Protein AF-A0A964KMJ5-F1 (afdb_monomer)

Mean predicted aligned error: 12.53 Å

Nearest PDB structures (foldseek):
  4i5v-assembly3_B  TM=5.990E-01  e=9.395E+00  Saccharomyces cerevisiae

Solvent-accessible surface area (backbone atoms only — not comparable to full-atom values): 16174 Å² total; per-residue (Å²): 142,78,82,75,84,72,88,81,77,89,68,93,63,78,63,64,47,77,45,82,47,67,39,80,91,66,70,24,50,30,40,38,37,36,44,37,82,80,74,51,86,91,58,84,81,54,76,96,20,25,30,34,34,36,43,32,46,28,26,63,75,71,49,62,37,28,35,67,48,64,41,72,78,47,66,68,57,51,52,51,52,47,48,45,37,15,67,75,65,60,38,80,46,59,50,24,41,53,51,32,28,12,49,39,43,27,35,40,75,71,66,41,66,76,42,70,72,55,89,70,68,80,38,94,49,41,25,42,58,28,41,38,39,33,45,79,44,72,62,27,52,68,69,54,42,28,51,51,38,24,44,50,23,53,75,66,11,35,76,41,97,48,25,32,36,62,50,52,21,35,63,58,24,53,52,51,37,50,72,69,62,67,48,56,100,84,60,75,73,84,55,59,67,54,48,50,52,47,51,42,52,51,52,66,74,52,72,50,84,96,48,87,66,57,74,48,42,75,54,54,68,35,45,68,55,36,30,49,70,70,26,66,48,96,92,46,63,37,67,65,53,53,36,49,54,51,54,44,47,74,74,66,50,51,69,73,53,56,26,62,76,70,72,49,90,58,68,66,61,52,52,28,46,76,71,46,66,35,70,62,62,45,83,56,89,130

pLDDT: mean 78.65, std 16.3, range [25.2, 97.69]

Secondary structure (DSSP, 8-state):
------------PPPEEEEEEEETTTTEEEEEEEEGGGT-TTSPP-TT-EEEEEEEEEETTS-EEEEEEEESS-HHHHHHHHHHHHHTS---SHHHHHHHHHHHHHHHHTT-HHHHHS--PPPTT-SEEEEEEEEEEEEE-HHHHHHHHHHHHHHHTTTSTTB--SS-SHHHHHHHHHHTT-S-TT----SHHHHHHHHHHHHHHS--TTS---TTHHHHHSHHHHHHHHH-STTS--HHHHHHHHHHHHTT--HHHHHHHTT---HHHHHHHHTTSSSTT-----

Sequence (286 aa):
MSQVIADNENLGGSPGLHIALHSISLDIPQRVEIPLRYVIKGLPSLESKHMIYLHVLKMGDGANLVYHGITKRGWMKRYNEHTVRAIREESPLLFHRALRDGCLARLRQLGIEQAQTIQGVSSAHGQMIGNHHVVCAAGLTEDEAMEHEEYLVEKYSFGRADGLNMIPGGRAGLRYLHHLKALKKEERPILDDERDTILERLARSSPRKGMPNPLLAEHWLNPEYAARVICGSGDRFTLDQVAQIRRLASTGTPIAEIRRELQFESARRIRNILSGKTYSRVRTEA

Foldseek 3Di:
DDDPPDDDDCPPDQDWDKDWDADPLLRAIEIEIERVLVPDPPHDDLQPKKWKKKKWFQFPLRATAIDIDMANPDPVVLVVVLQCCLQPVVFLAQSSLLNNLQSLQSCVVVVPPVSVPDDHDHRPRGHGRYMYMYGPDTSHDLVRRLLVQLQCCVPPAQLDPRHRDLFGGHVRRVLLCVVVVLADPPDPCSDDPVSSVSVSVVLVVDDDPPDNPGSPSPQCVVLVSVLCSQQVDPVHQHLVLLLQLQVCVVVVNDLVVNCVVVVHDDSPVSVCSNVCSGPVSSDHDD

Structure (mmCIF, N/CA/C/O backbone):
data_AF-A0A964KMJ5-F1
#
_entry.id   AF-A0A964KMJ5-F1
#
loop_
_atom_site.group_PDB
_atom_site.id
_atom_site.type_symbol
_atom_site.label_atom_id
_atom_site.label_alt_id
_atom_site.label_comp_id
_atom_site.label_asym_id
_atom_site.label_entity_id
_atom_site.label_seq_id
_atom_site.pdbx_PDB_ins_code
_atom_site.Cartn_x
_atom_site.Cartn_y
_atom_site.Cartn_z
_atom_site.occupancy
_atom_site.B_iso_or_equiv
_atom_site.auth_seq_id
_atom_site.auth_comp_id
_atom_site.auth_asym_id
_atom_site.auth_atom_id
_atom_site.pdbx_PDB_model_num
ATOM 1 N N . MET A 1 1 ? 14.398 -36.515 -9.260 1.00 33.44 1 MET A N 1
ATOM 2 C CA . MET A 1 1 ? 14.718 -35.491 -8.243 1.00 33.44 1 MET A CA 1
ATOM 3 C C . MET A 1 1 ? 14.146 -34.146 -8.676 1.00 33.44 1 MET A C 1
ATOM 5 O O . MET A 1 1 ? 14.854 -33.340 -9.256 1.00 33.44 1 MET A O 1
ATOM 9 N N . SER A 1 2 ? 12.866 -33.900 -8.408 1.00 28.28 2 SER A N 1
ATOM 10 C CA . SER A 1 2 ? 12.312 -32.541 -8.403 1.00 28.28 2 SER A CA 1
ATOM 11 C C . SER A 1 2 ? 11.386 -32.464 -7.200 1.00 28.28 2 SER A C 1
ATOM 13 O O . SER A 1 2 ? 10.240 -32.909 -7.248 1.00 28.28 2 SER A O 1
ATOM 15 N N . GLN A 1 3 ? 11.963 -32.034 -6.079 1.00 25.20 3 GLN A N 1
ATOM 16 C CA . GLN A 1 3 ? 11.250 -31.800 -4.835 1.00 25.20 3 GLN A CA 1
ATOM 17 C C . GLN A 1 3 ? 10.117 -30.812 -5.096 1.00 25.20 3 GLN A C 1
ATOM 19 O O . GLN A 1 3 ? 10.338 -29.653 -5.440 1.00 25.20 3 GLN A O 1
ATOM 24 N N . VAL A 1 4 ? 8.905 -31.329 -4.924 1.00 31.80 4 VAL A N 1
ATOM 25 C CA . VAL A 1 4 ? 7.717 -30.578 -4.545 1.00 31.80 4 VAL A CA 1
ATOM 26 C C . VAL A 1 4 ? 8.129 -29.669 -3.390 1.00 31.80 4 VAL A C 1
ATOM 28 O O . VAL A 1 4 ? 8.514 -30.155 -2.326 1.00 31.80 4 VAL A O 1
ATOM 31 N N . ILE A 1 5 ? 8.152 -28.360 -3.640 1.00 33.34 5 ILE A N 1
ATOM 32 C CA . ILE A 1 5 ? 8.391 -27.365 -2.598 1.00 33.34 5 ILE A CA 1
ATOM 33 C C . ILE A 1 5 ? 7.220 -27.485 -1.631 1.00 33.34 5 ILE A C 1
ATOM 35 O O . ILE A 1 5 ? 6.073 -27.226 -1.989 1.00 33.34 5 ILE A O 1
ATOM 39 N N . ALA A 1 6 ? 7.559 -27.989 -0.452 1.00 30.19 6 ALA A N 1
ATOM 40 C CA . ALA A 1 6 ? 6.656 -28.342 0.613 1.00 30.19 6 ALA A CA 1
ATOM 41 C C . ALA A 1 6 ? 5.903 -27.127 1.156 1.00 30.19 6 ALA A C 1
ATOM 43 O O . ALA A 1 6 ? 6.421 -26.009 1.226 1.00 30.19 6 ALA A O 1
ATOM 44 N N . ASP A 1 7 ? 4.676 -27.437 1.555 1.00 37.62 7 ASP A N 1
ATOM 45 C CA . ASP A 1 7 ? 3.767 -26.664 2.379 1.00 37.62 7 ASP A CA 1
ATOM 46 C C . ASP A 1 7 ? 4.484 -25.889 3.487 1.00 37.62 7 ASP A C 1
ATOM 48 O O . ASP A 1 7 ? 5.204 -26.463 4.304 1.00 37.62 7 ASP A O 1
ATOM 52 N N . ASN A 1 8 ? 4.214 -24.586 3.553 1.00 33.75 8 ASN A N 1
ATOM 53 C CA . ASN A 1 8 ? 4.482 -23.791 4.741 1.00 33.75 8 ASN A CA 1
ATOM 54 C C . ASN A 1 8 ? 3.142 -23.324 5.316 1.00 33.75 8 ASN A C 1
ATOM 56 O O . ASN A 1 8 ? 2.470 -22.460 4.758 1.00 33.75 8 ASN A O 1
ATOM 60 N N . GLU A 1 9 ? 2.786 -23.981 6.416 1.00 33.09 9 GLU A N 1
ATOM 61 C CA . GLU A 1 9 ? 1.882 -23.559 7.485 1.00 33.09 9 GLU A CA 1
ATOM 62 C C . GLU A 1 9 ? 0.489 -23.060 7.081 1.00 33.09 9 GLU A C 1
ATOM 64 O O . GLU A 1 9 ? 0.214 -21.885 6.841 1.00 33.09 9 GLU A O 1
ATOM 69 N N . ASN A 1 10 ? -0.432 -24.017 7.147 1.00 36.22 10 ASN A N 1
ATOM 70 C CA . ASN A 1 10 ? -1.876 -23.862 7.169 1.00 36.22 10 ASN A CA 1
ATOM 71 C C . ASN A 1 10 ? -2.319 -23.076 8.432 1.00 36.22 10 ASN A C 1
ATOM 73 O O . ASN A 1 10 ? -2.863 -23.634 9.385 1.00 36.22 10 ASN A O 1
ATOM 77 N N . LEU A 1 11 ? -2.065 -21.765 8.464 1.00 36.09 11 LEU A N 1
ATOM 78 C CA . LEU A 1 11 ? -2.793 -20.822 9.315 1.00 36.09 11 LEU A CA 1
ATOM 79 C C . LEU A 1 11 ? -4.223 -20.787 8.778 1.00 36.09 11 LEU A C 1
ATOM 81 O O . LEU A 1 11 ? -4.421 -20.271 7.686 1.00 36.09 11 LEU A O 1
ATOM 85 N N . GLY A 1 12 ? -5.184 -21.366 9.507 1.00 35.00 12 GLY A N 1
ATOM 86 C CA . GLY A 1 12 ? -6.583 -21.559 9.095 1.00 35.00 12 GLY A CA 1
ATOM 87 C C . GLY A 1 12 ? -7.240 -20.333 8.450 1.00 35.00 12 GLY A C 1
ATOM 88 O O . GLY A 1 12 ? -7.934 -19.556 9.107 1.00 35.00 12 GLY A O 1
ATOM 89 N N . GLY A 1 13 ? -7.009 -20.170 7.151 1.00 44.91 13 GLY A N 1
ATOM 90 C CA . GLY A 1 13 ? -7.511 -19.086 6.331 1.00 44.91 13 GLY A CA 1
ATOM 91 C C . GLY A 1 13 ? -8.863 -19.459 5.751 1.00 44.91 13 GLY A C 1
ATOM 92 O O . GLY A 1 13 ? -9.134 -20.619 5.442 1.00 44.91 13 GLY A O 1
ATOM 93 N N . SER A 1 14 ? -9.730 -18.461 5.582 1.00 59.19 14 SER A N 1
ATOM 94 C CA . SER A 1 14 ? -10.907 -18.639 4.731 1.00 59.19 14 SER A CA 1
ATOM 95 C C . SER A 1 14 ? -10.449 -19.106 3.345 1.00 59.19 14 SER A C 1
ATOM 97 O O . SER A 1 14 ? -9.446 -18.588 2.851 1.00 59.19 14 SER A O 1
ATOM 99 N N . PRO A 1 15 ? -11.148 -20.058 2.707 1.00 78.00 15 PRO A N 1
ATOM 100 C CA . PRO A 1 15 ? -10.708 -20.598 1.429 1.00 78.00 15 PRO A CA 1
ATOM 101 C C . PRO A 1 15 ? -10.573 -19.473 0.389 1.00 78.00 15 PRO A C 1
ATOM 103 O O . PRO A 1 15 ? -11.391 -18.547 0.351 1.00 78.00 15 PRO A O 1
ATOM 106 N N . GLY A 1 16 ? -9.516 -19.532 -0.422 1.00 85.75 16 GLY A N 1
ATOM 107 C CA . GLY A 1 16 ? -9.145 -18.506 -1.400 1.00 85.75 16 GLY A CA 1
ATOM 108 C C . GLY A 1 16 ? -9.131 -19.042 -2.832 1.00 85.75 16 GLY A C 1
ATOM 109 O O . GLY A 1 16 ? -8.855 -20.215 -3.065 1.00 85.75 16 GLY A O 1
ATOM 110 N N . LEU A 1 17 ? -9.434 -18.174 -3.796 1.00 90.62 17 LEU A N 1
ATOM 111 C CA . LEU A 1 17 ? -9.233 -18.408 -5.224 1.00 90.62 17 LEU A CA 1
ATOM 112 C C . LEU A 1 17 ? -7.905 -17.780 -5.645 1.00 90.62 17 LEU A C 1
ATOM 114 O O . LEU A 1 17 ? -7.688 -16.582 -5.452 1.00 90.62 17 LEU A O 1
ATOM 118 N N . HIS A 1 18 ? -7.027 -18.599 -6.220 1.00 93.56 18 HIS A N 1
ATOM 119 C CA . HIS A 1 18 ? -5.733 -18.178 -6.746 1.00 93.56 18 HIS A CA 1
ATOM 120 C C . HIS A 1 18 ? -5.771 -18.251 -8.271 1.00 93.56 18 HIS A C 1
ATOM 122 O O . HIS A 1 18 ? -6.080 -19.298 -8.839 1.00 93.56 18 HIS A O 1
ATOM 128 N N . ILE A 1 19 ? -5.452 -17.144 -8.933 1.00 94.75 19 ILE A N 1
ATOM 129 C CA . ILE A 1 19 ? -5.457 -17.029 -10.390 1.00 94.75 19 ILE A CA 1
ATOM 130 C C . ILE A 1 19 ? -4.040 -16.683 -10.837 1.00 94.75 19 ILE A C 1
ATOM 132 O O . ILE A 1 19 ? -3.481 -15.663 -10.426 1.00 94.75 19 ILE A O 1
ATOM 136 N N . ALA A 1 20 ? -3.460 -17.542 -11.671 1.00 96.06 20 ALA A N 1
ATOM 137 C CA . ALA A 1 20 ? -2.206 -17.277 -12.360 1.00 96.06 20 ALA A CA 1
ATOM 138 C C . ALA A 1 20 ? -2.511 -16.694 -13.743 1.00 96.06 20 ALA A C 1
ATOM 140 O O . ALA A 1 20 ? -3.332 -17.227 -14.487 1.00 96.06 20 ALA A O 1
ATOM 141 N N . LEU A 1 21 ? -1.868 -15.580 -14.058 1.00 95.50 21 LEU A N 1
ATOM 142 C CA . LEU A 1 21 ? -2.055 -14.790 -15.267 1.00 95.50 21 LEU A CA 1
ATOM 143 C C . LEU A 1 21 ? -0.681 -14.420 -15.840 1.00 95.50 21 LEU A C 1
ATOM 145 O O . LEU A 1 21 ? 0.344 -14.551 -15.170 1.00 95.50 21 LEU A O 1
ATOM 149 N N . HIS A 1 22 ? -0.662 -13.910 -17.067 1.00 95.44 22 HIS A N 1
ATOM 150 C CA . HIS A 1 22 ? 0.537 -13.356 -17.695 1.00 95.44 22 HIS A CA 1
ATOM 151 C C . HIS A 1 22 ? 0.197 -12.010 -18.325 1.00 95.44 22 HIS A C 1
ATOM 153 O O . HIS A 1 22 ? -0.762 -11.899 -19.090 1.00 95.44 22 HIS A O 1
ATOM 159 N N . SER A 1 23 ? 0.967 -10.978 -17.993 1.00 93.50 23 SER A N 1
ATOM 160 C CA . SER A 1 23 ? 0.833 -9.667 -18.617 1.00 93.50 23 SER A CA 1
ATOM 161 C C . SER A 1 23 ? 1.440 -9.719 -20.011 1.00 93.50 23 SER A C 1
ATOM 163 O O . SER A 1 23 ? 2.644 -9.903 -20.145 1.00 93.50 23 SER A O 1
ATOM 165 N N . ILE A 1 24 ? 0.627 -9.513 -21.046 1.00 90.88 24 ILE A N 1
ATOM 166 C CA . ILE A 1 24 ? 1.111 -9.471 -22.434 1.00 90.88 24 ILE A CA 1
ATOM 167 C C . ILE A 1 24 ? 1.983 -8.230 -22.669 1.00 90.88 24 ILE A C 1
ATOM 169 O O . ILE A 1 24 ? 3.011 -8.312 -23.327 1.00 90.88 24 ILE A O 1
ATOM 173 N N . SER A 1 25 ? 1.595 -7.079 -22.115 1.00 88.06 25 SER A N 1
ATOM 174 C CA . SER A 1 25 ? 2.283 -5.805 -22.360 1.00 88.06 25 SER A CA 1
ATOM 175 C C . SER A 1 25 ? 3.661 -5.712 -21.709 1.00 88.06 25 SER A C 1
ATOM 177 O O . SER A 1 25 ? 4.530 -5.013 -22.221 1.00 88.06 25 SER A O 1
ATOM 179 N N . LEU A 1 26 ? 3.854 -6.381 -20.573 1.00 92.75 26 LEU A N 1
ATOM 180 C CA . LEU A 1 26 ? 5.117 -6.369 -19.832 1.00 92.75 26 LEU A CA 1
ATOM 181 C C . LEU A 1 26 ? 5.865 -7.699 -19.916 1.00 92.75 26 LEU A C 1
ATOM 183 O O . LEU A 1 26 ? 6.990 -7.785 -19.426 1.00 92.75 26 LEU A O 1
ATOM 187 N N . ASP A 1 27 ? 5.249 -8.718 -20.514 1.00 96.06 27 ASP A N 1
ATOM 188 C CA . ASP A 1 27 ? 5.754 -10.086 -20.571 1.00 96.06 27 ASP A CA 1
ATOM 189 C C . ASP A 1 27 ? 6.210 -10.588 -19.188 1.00 96.06 27 ASP A C 1
ATOM 191 O O . ASP A 1 27 ? 7.363 -10.957 -18.981 1.00 96.06 27 ASP A O 1
ATOM 195 N N . ILE A 1 28 ? 5.328 -10.509 -18.190 1.00 96.94 28 ILE A N 1
ATOM 196 C CA . ILE A 1 28 ? 5.624 -10.943 -16.815 1.00 96.94 28 ILE A CA 1
ATOM 197 C C . ILE A 1 28 ? 4.478 -11.768 -16.229 1.00 96.94 28 ILE A C 1
ATOM 199 O O . ILE A 1 28 ? 3.309 -11.489 -16.520 1.00 96.94 28 ILE A O 1
ATOM 203 N N . PRO A 1 29 ? 4.770 -12.719 -15.326 1.00 97.44 29 PRO A N 1
ATOM 204 C CA . PRO A 1 29 ? 3.739 -13.395 -14.558 1.00 97.44 29 PRO A CA 1
ATOM 205 C C . PRO A 1 29 ? 2.956 -12.413 -13.680 1.00 97.44 29 PRO A C 1
ATOM 207 O O . PRO A 1 29 ? 3.511 -11.516 -13.034 1.00 97.44 29 PRO A O 1
ATOM 210 N N . GLN A 1 30 ? 1.651 -12.642 -13.604 1.00 96.56 30 GLN A N 1
ATOM 211 C CA . GLN A 1 30 ? 0.747 -11.978 -12.681 1.00 96.56 30 GLN A CA 1
ATOM 212 C C . GLN A 1 30 ? 0.045 -13.013 -11.802 1.00 96.56 30 GLN A C 1
ATOM 214 O O . GLN A 1 30 ? -0.325 -14.093 -12.258 1.00 96.56 30 GLN A O 1
ATOM 219 N N . ARG A 1 31 ? -0.153 -12.691 -10.527 1.00 96.00 31 ARG A N 1
ATOM 220 C CA . ARG A 1 31 ? -0.925 -13.526 -9.599 1.00 96.00 31 ARG A CA 1
ATOM 221 C C . ARG A 1 31 ? -2.026 -12.698 -8.968 1.00 96.00 31 ARG A C 1
ATOM 223 O O . ARG A 1 31 ? -1.824 -11.523 -8.660 1.00 96.00 31 ARG A O 1
ATOM 230 N N . VAL A 1 32 ? -3.179 -13.319 -8.775 1.00 95.56 32 VAL A N 1
ATOM 231 C CA . VAL A 1 32 ? -4.313 -12.735 -8.067 1.00 95.56 32 VAL A CA 1
ATOM 232 C C . VAL A 1 32 ? -4.782 -13.716 -7.005 1.00 95.56 32 VAL A C 1
ATOM 234 O O . VAL A 1 32 ? -5.070 -14.869 -7.316 1.00 95.56 32 VAL A O 1
ATOM 237 N N . GLU A 1 33 ? -4.883 -13.254 -5.766 1.00 94.44 33 GLU A N 1
ATOM 238 C CA . GLU A 1 33 ? -5.453 -14.001 -4.648 1.00 94.44 33 GLU A CA 1
ATOM 239 C C . GLU A 1 33 ? -6.678 -13.268 -4.121 1.00 94.44 33 GLU A C 1
ATOM 241 O O . GLU A 1 33 ? -6.605 -12.098 -3.740 1.00 94.44 33 GLU A O 1
ATOM 246 N N . ILE A 1 34 ? -7.819 -13.953 -4.100 1.00 91.31 34 ILE A N 1
ATOM 247 C CA . ILE A 1 34 ? -9.073 -13.389 -3.603 1.00 91.31 34 ILE A C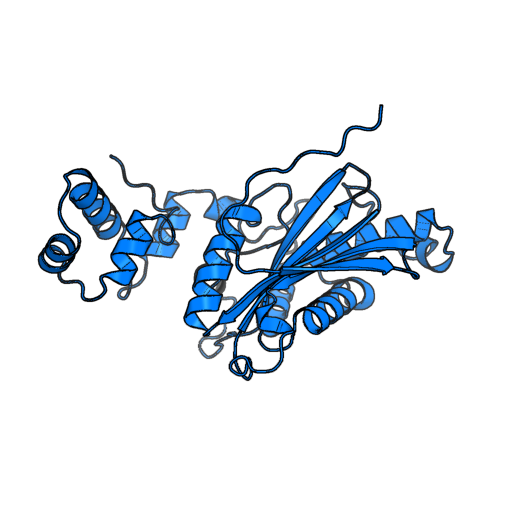A 1
ATOM 248 C C . ILE A 1 34 ? -9.777 -14.369 -2.663 1.00 91.31 34 ILE A C 1
ATOM 250 O O . ILE A 1 34 ? -9.868 -15.553 -2.982 1.00 91.31 34 ILE A O 1
ATOM 254 N N . PRO A 1 35 ? -10.320 -13.917 -1.518 1.00 88.38 35 PRO A N 1
ATOM 255 C CA . PRO A 1 35 ? -11.117 -14.770 -0.648 1.00 88.38 35 PRO A CA 1
ATOM 256 C C . PRO A 1 35 ? -12.318 -15.311 -1.424 1.00 88.38 35 PRO A C 1
ATOM 258 O O . PRO A 1 35 ? -12.983 -14.544 -2.121 1.00 88.38 35 PRO A O 1
ATOM 261 N N . LEU A 1 36 ? -12.664 -16.595 -1.274 1.00 86.81 36 LEU A N 1
ATOM 262 C CA . LEU A 1 36 ? -13.800 -17.189 -1.995 1.00 86.81 36 LEU A CA 1
ATOM 263 C C . LEU A 1 36 ? -15.120 -16.465 -1.723 1.00 86.81 36 LEU A C 1
ATOM 265 O O . LEU A 1 36 ? -15.981 -16.400 -2.600 1.00 86.81 36 LEU A O 1
ATOM 269 N N . ARG A 1 37 ? -15.248 -15.831 -0.549 1.00 79.88 37 ARG A N 1
ATOM 270 C CA . ARG A 1 37 ? -16.383 -14.961 -0.219 1.00 79.88 37 ARG A CA 1
ATOM 271 C C . ARG A 1 37 ? -16.641 -13.870 -1.266 1.00 79.88 37 ARG A C 1
ATOM 273 O O . ARG A 1 37 ? -17.768 -13.407 -1.391 1.00 79.88 37 ARG A O 1
ATOM 280 N N . TYR A 1 38 ? -15.608 -13.463 -1.997 1.00 79.38 38 TYR A N 1
ATOM 281 C CA . TYR A 1 38 ? -15.680 -12.438 -3.029 1.00 79.38 38 TYR A CA 1
ATOM 282 C C . TYR A 1 38 ? -16.313 -12.926 -4.340 1.00 79.38 38 TYR A C 1
ATOM 284 O O . TYR A 1 38 ? -16.894 -12.125 -5.064 1.00 79.38 38 TYR A O 1
ATOM 292 N N . VAL A 1 39 ? -16.200 -14.220 -4.656 1.00 83.81 39 VAL A N 1
ATOM 293 C CA . VAL A 1 39 ? -16.557 -14.771 -5.978 1.00 83.81 39 VAL A CA 1
ATOM 294 C C . VAL A 1 39 ? -17.697 -15.786 -5.947 1.00 83.81 39 VAL A C 1
ATOM 296 O O . VAL A 1 39 ? -18.281 -16.080 -6.988 1.00 83.81 39 VAL A O 1
ATOM 299 N N . ILE A 1 40 ? -18.042 -16.326 -4.776 1.00 83.94 40 ILE A N 1
ATOM 300 C CA . ILE A 1 40 ? -19.114 -17.315 -4.645 1.00 83.94 40 ILE A CA 1
ATOM 301 C C . ILE A 1 40 ? -20.487 -16.632 -4.617 1.00 83.94 40 ILE A C 1
ATOM 303 O O . ILE A 1 40 ? -20.789 -15.810 -3.750 1.00 83.94 40 ILE A O 1
ATOM 307 N N . LYS A 1 41 ? -21.359 -17.044 -5.544 1.00 82.50 41 LYS A N 1
ATOM 308 C CA . LYS A 1 41 ? -22.778 -16.667 -5.571 1.00 82.50 41 LYS A CA 1
ATOM 309 C C . LYS A 1 41 ? -23.518 -17.256 -4.363 1.00 82.50 41 LYS A C 1
ATOM 311 O O . LYS A 1 41 ? -23.322 -18.416 -4.023 1.00 82.50 41 LYS A O 1
ATOM 316 N N . GLY A 1 42 ? -24.418 -16.473 -3.763 1.00 82.50 42 GLY A N 1
ATOM 317 C CA . GLY A 1 42 ? -25.254 -16.898 -2.629 1.00 82.50 42 GLY A CA 1
ATOM 318 C C . GLY A 1 42 ? -24.762 -16.422 -1.259 1.00 82.50 42 GLY A C 1
ATOM 319 O O . GLY A 1 42 ? -25.437 -16.645 -0.259 1.00 82.50 42 GLY A O 1
ATOM 320 N N . LEU A 1 43 ? -23.622 -15.731 -1.207 1.00 81.25 43 LEU A N 1
ATOM 321 C CA . LEU A 1 43 ? -23.141 -15.060 -0.000 1.00 81.25 43 LEU A CA 1
ATOM 322 C C . LEU A 1 43 ? -23.724 -13.640 0.125 1.00 81.25 43 LEU A C 1
ATOM 324 O O . LEU A 1 43 ? -24.176 -13.078 -0.877 1.00 81.25 43 LEU A O 1
ATOM 328 N N . PRO A 1 44 ? -23.724 -13.042 1.338 1.00 81.00 44 PRO A N 1
ATOM 329 C CA . PRO A 1 44 ? -24.224 -11.686 1.539 1.00 81.00 44 PRO A CA 1
ATOM 330 C C . PRO A 1 44 ? -23.552 -10.671 0.611 1.00 81.00 44 PRO A C 1
ATOM 332 O O . PRO A 1 44 ? -22.342 -10.746 0.384 1.00 81.00 44 PRO A O 1
ATOM 335 N N . SER A 1 45 ? -24.335 -9.698 0.135 1.00 81.25 45 SER A N 1
ATOM 336 C CA . SER A 1 45 ? -23.848 -8.640 -0.755 1.00 81.25 45 SER A CA 1
ATOM 337 C C . SER A 1 45 ? -22.651 -7.894 -0.155 1.00 81.25 45 SER A C 1
ATOM 339 O O . SER A 1 45 ? -22.610 -7.591 1.042 1.00 81.25 45 SER A O 1
ATOM 341 N N . LEU A 1 46 ? -21.682 -7.579 -1.015 1.00 81.50 46 LEU A N 1
ATOM 342 C CA . LEU A 1 46 ? -20.531 -6.729 -0.699 1.00 81.50 46 LEU A CA 1
ATOM 343 C C . LEU A 1 46 ? -20.779 -5.259 -1.077 1.00 81.50 46 LEU A C 1
ATOM 345 O O . LEU A 1 46 ? -19.861 -4.442 -1.018 1.00 81.50 46 LEU A O 1
ATOM 349 N N . GLU A 1 47 ? -22.003 -4.909 -1.470 1.00 77.69 47 GLU A N 1
ATOM 350 C CA . GLU A 1 47 ? -22.370 -3.543 -1.830 1.00 77.69 47 GLU A CA 1
ATOM 351 C C . GLU A 1 47 ? -22.157 -2.571 -0.663 1.00 77.69 47 GLU A C 1
ATOM 353 O O . GLU A 1 47 ? -22.439 -2.875 0.499 1.00 77.69 47 GLU A O 1
ATOM 358 N N . SER A 1 48 ? -21.594 -1.401 -0.979 1.00 77.25 48 SER A N 1
ATOM 359 C CA . SER A 1 48 ? -21.191 -0.374 -0.005 1.00 77.25 48 SER A CA 1
ATOM 360 C C . SER A 1 48 ? -20.209 -0.852 1.078 1.00 77.25 48 SER A C 1
ATOM 362 O O . SER A 1 48 ? -19.953 -0.123 2.041 1.00 77.25 48 SER A O 1
ATOM 364 N N . LYS A 1 49 ? -19.632 -2.052 0.940 1.00 86.06 49 LYS A N 1
ATOM 365 C CA . LYS A 1 49 ? -18.587 -2.563 1.825 1.00 86.06 49 LYS A CA 1
ATOM 366 C C . LYS A 1 49 ? -17.207 -2.215 1.294 1.00 86.06 49 LYS A C 1
ATOM 368 O O . LYS A 1 49 ? -17.001 -1.958 0.110 1.00 86.06 49 LYS A O 1
ATOM 373 N N . HIS A 1 50 ? -16.253 -2.224 2.207 1.00 89.69 50 HIS A N 1
ATOM 374 C CA . HIS A 1 50 ? -14.858 -1.987 1.904 1.00 89.69 50 HIS A CA 1
ATOM 375 C C . HIS A 1 50 ? -14.125 -3.304 1.691 1.00 89.69 50 HIS A C 1
ATOM 377 O O . HIS A 1 50 ? -14.507 -4.366 2.202 1.00 89.69 50 HIS A O 1
ATOM 383 N N . MET A 1 51 ? -13.024 -3.196 0.967 1.00 89.50 51 MET A N 1
ATOM 384 C CA . MET A 1 51 ? -12.000 -4.216 0.865 1.00 89.50 51 MET A CA 1
ATOM 385 C C . MET A 1 51 ? -10.642 -3.614 1.179 1.00 89.50 51 MET A C 1
ATOM 387 O O . MET A 1 51 ? -10.416 -2.422 0.962 1.00 89.50 51 MET A O 1
ATOM 391 N N . ILE A 1 52 ? -9.748 -4.472 1.650 1.00 92.62 52 ILE A N 1
ATOM 392 C CA . ILE A 1 52 ? -8.331 -4.165 1.763 1.00 92.62 52 ILE A CA 1
ATOM 393 C C . ILE A 1 52 ? -7.603 -5.005 0.743 1.00 92.62 52 ILE A C 1
ATOM 395 O O . ILE A 1 52 ? -7.849 -6.209 0.631 1.00 92.62 52 ILE A O 1
ATOM 399 N N . TYR A 1 53 ? -6.720 -4.357 0.005 1.00 94.25 53 TYR A N 1
ATOM 400 C CA . TYR A 1 53 ? -5.902 -4.990 -1.004 1.00 94.25 53 TYR A CA 1
ATOM 401 C C . TYR A 1 53 ? -4.424 -4.759 -0.728 1.00 94.25 53 TYR A C 1
ATOM 403 O O . TYR A 1 53 ? -4.031 -3.801 -0.062 1.00 94.25 53 TYR A O 1
ATOM 411 N N . LEU A 1 54 ? -3.625 -5.653 -1.290 1.00 95.81 54 LEU A N 1
ATOM 412 C CA . LEU A 1 54 ? -2.182 -5.591 -1.379 1.00 95.81 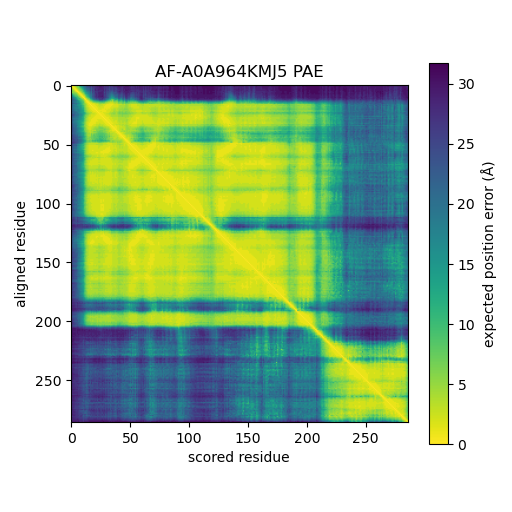54 LEU A CA 1
ATOM 413 C C . LEU A 1 54 ? -1.792 -5.648 -2.859 1.00 95.81 54 LEU A C 1
ATOM 415 O O . LEU A 1 54 ? -2.316 -6.454 -3.635 1.00 95.81 54 LEU A O 1
ATOM 419 N N . HIS A 1 55 ? -0.858 -4.791 -3.242 1.00 96.88 55 HIS A N 1
ATOM 420 C CA . HIS A 1 55 ? -0.124 -4.877 -4.496 1.00 96.88 55 HIS A CA 1
ATOM 421 C C . HIS A 1 55 ? 1.343 -5.149 -4.187 1.00 96.88 55 HIS A C 1
ATOM 423 O O . HIS A 1 55 ? 1.943 -4.449 -3.369 1.00 96.88 55 HIS A O 1
ATOM 429 N N . VAL A 1 56 ? 1.905 -6.159 -4.843 1.00 97.31 56 VAL A N 1
ATOM 430 C CA . VAL A 1 56 ? 3.319 -6.513 -4.749 1.00 97.31 56 VAL A CA 1
ATOM 431 C C . VAL A 1 56 ? 3.955 -6.367 -6.118 1.00 97.31 56 VAL A C 1
ATOM 433 O O . VAL A 1 56 ? 3.576 -7.063 -7.062 1.00 97.31 56 VAL A O 1
ATOM 436 N N . LEU A 1 57 ? 4.954 -5.498 -6.206 1.00 97.12 57 LEU A N 1
ATOM 437 C CA . LEU A 1 57 ? 5.809 -5.376 -7.380 1.00 97.12 57 LEU A CA 1
ATOM 438 C C . LEU A 1 57 ? 7.018 -6.286 -7.168 1.00 97.12 57 LEU A C 1
ATOM 440 O O . LEU A 1 57 ? 7.787 -6.082 -6.228 1.00 97.12 57 LEU A O 1
ATOM 444 N N . LYS A 1 58 ? 7.166 -7.312 -8.010 1.00 97.69 58 LYS A N 1
ATOM 445 C CA . LYS A 1 58 ? 8.340 -8.188 -7.983 1.00 97.69 58 LYS A CA 1
ATOM 446 C C . LYS A 1 58 ? 9.415 -7.604 -8.877 1.00 97.69 58 LYS A C 1
ATOM 448 O O . LYS A 1 58 ? 9.164 -7.380 -10.063 1.00 97.69 58 LYS A O 1
ATOM 453 N N . MET A 1 59 ? 10.597 -7.395 -8.321 1.00 95.94 59 MET A N 1
ATOM 454 C CA . MET A 1 59 ? 11.680 -6.666 -8.969 1.00 95.94 59 MET A CA 1
ATOM 455 C C . MET A 1 59 ? 12.835 -7.592 -9.371 1.00 95.94 59 MET A C 1
ATOM 457 O O . MET A 1 59 ? 12.976 -8.696 -8.844 1.00 95.94 59 MET A O 1
ATOM 461 N N . GLY A 1 60 ? 13.639 -7.162 -10.344 1.00 93.31 60 GLY A N 1
ATOM 462 C CA . GLY A 1 60 ? 14.713 -7.955 -10.948 1.00 93.31 60 GLY A CA 1
ATOM 463 C C . GLY A 1 60 ? 15.865 -8.293 -10.001 1.00 93.31 60 GLY A C 1
ATOM 464 O O . GLY A 1 60 ? 16.557 -9.281 -10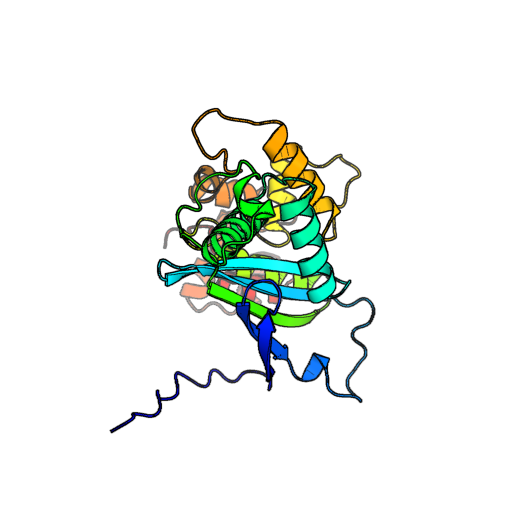.228 1.00 93.31 60 GLY A O 1
ATOM 465 N N . ASP A 1 61 ? 16.041 -7.520 -8.930 1.00 92.38 61 ASP A N 1
ATOM 466 C CA . ASP A 1 61 ? 16.990 -7.788 -7.841 1.00 92.38 61 ASP A CA 1
ATOM 467 C C . ASP A 1 61 ? 16.463 -8.793 -6.793 1.00 92.38 61 ASP A C 1
ATOM 469 O O . ASP A 1 61 ? 17.158 -9.111 -5.829 1.00 92.38 61 ASP A O 1
ATOM 473 N N . GLY A 1 62 ? 15.238 -9.298 -6.969 1.00 93.38 62 GLY A N 1
ATOM 474 C CA . GLY A 1 62 ? 14.567 -10.199 -6.033 1.00 93.38 62 GLY A CA 1
ATOM 475 C C . GLY A 1 62 ? 13.711 -9.498 -4.973 1.00 93.38 62 GLY A C 1
ATOM 476 O O . GLY A 1 62 ? 13.058 -10.189 -4.187 1.00 93.38 62 GLY A O 1
ATOM 477 N N . ALA A 1 63 ? 13.658 -8.161 -4.942 1.00 90.69 63 ALA A N 1
ATOM 478 C CA . ALA A 1 63 ? 12.811 -7.430 -4.005 1.00 90.69 63 ALA A CA 1
ATOM 479 C C . ALA A 1 63 ? 11.312 -7.625 -4.303 1.00 90.69 63 ALA A C 1
ATOM 481 O O . ALA A 1 63 ? 10.874 -7.684 -5.455 1.00 90.69 63 ALA A O 1
ATOM 482 N N . ASN A 1 64 ? 10.510 -7.677 -3.237 1.00 95.31 64 ASN A N 1
ATOM 483 C CA . ASN A 1 64 ? 9.049 -7.697 -3.297 1.00 95.31 64 ASN A CA 1
ATOM 484 C C . ASN A 1 64 ? 8.521 -6.418 -2.651 1.00 95.31 64 ASN A C 1
ATOM 486 O O . ASN A 1 64 ? 8.398 -6.356 -1.432 1.00 95.31 64 ASN A O 1
ATOM 490 N N . LEU A 1 65 ? 8.221 -5.400 -3.453 1.00 94.00 65 LEU A N 1
ATOM 491 C CA . LEU A 1 65 ? 7.796 -4.109 -2.922 1.00 94.00 65 LEU A CA 1
ATOM 492 C C . LEU A 1 65 ? 6.287 -4.097 -2.676 1.00 94.00 65 LEU A C 1
ATOM 494 O O . LEU A 1 65 ? 5.518 -4.385 -3.593 1.00 94.00 65 LEU A O 1
ATOM 498 N N . VAL A 1 66 ? 5.858 -3.753 -1.462 1.00 94.88 66 VAL A N 1
ATOM 499 C CA . VAL A 1 66 ? 4.482 -3.958 -0.988 1.00 94.88 66 VAL A CA 1
ATOM 500 C C . VAL A 1 66 ? 3.740 -2.658 -0.689 1.00 94.88 66 VAL A C 1
ATOM 502 O O . VAL A 1 66 ? 4.216 -1.780 0.036 1.00 94.88 66 VAL A O 1
ATOM 505 N N . TYR A 1 67 ? 2.512 -2.567 -1.190 1.00 95.62 67 TYR A N 1
ATOM 506 C CA . TYR A 1 67 ? 1.578 -1.475 -0.922 1.00 95.62 67 TYR A CA 1
ATOM 507 C C . TYR A 1 67 ? 0.220 -2.025 -0.496 1.00 95.62 67 TYR A C 1
ATOM 509 O O . TYR A 1 67 ? -0.360 -2.841 -1.209 1.00 95.62 67 TYR A O 1
ATOM 517 N N . HIS A 1 68 ? -0.300 -1.547 0.632 1.00 94.62 68 HIS A N 1
ATOM 518 C CA . HIS A 1 68 ? -1.651 -1.850 1.096 1.00 94.62 68 HIS A CA 1
ATOM 519 C C . HIS A 1 68 ? -2.572 -0.646 0.916 1.00 94.62 68 HIS A C 1
ATOM 521 O O . HIS A 1 68 ? -2.150 0.494 1.124 1.00 94.62 68 HIS A O 1
ATOM 527 N N . GLY A 1 69 ? -3.840 -0.902 0.606 1.00 93.19 69 GLY A N 1
ATOM 528 C CA . GLY A 1 69 ? -4.851 0.145 0.524 1.00 93.19 69 GLY A CA 1
ATOM 529 C C . GLY A 1 69 ? -6.262 -0.347 0.821 1.00 93.19 69 GLY A C 1
ATOM 530 O O . GLY A 1 69 ? -6.559 -1.540 0.733 1.00 93.19 69 GLY A O 1
ATOM 531 N N . ILE A 1 70 ? -7.145 0.594 1.150 1.00 92.19 70 ILE A N 1
ATOM 532 C CA . ILE A 1 70 ? -8.597 0.392 1.257 1.00 92.19 70 ILE A CA 1
ATOM 533 C C . ILE A 1 70 ? -9.285 0.833 -0.039 1.00 92.19 70 ILE A C 1
ATOM 535 O O . ILE A 1 70 ? -8.824 1.751 -0.717 1.00 92.19 70 ILE A O 1
ATOM 539 N N . THR A 1 71 ? -10.400 0.185 -0.394 1.00 90.31 71 THR A N 1
ATOM 540 C CA . THR A 1 71 ? -11.339 0.721 -1.390 1.00 90.31 71 THR A CA 1
ATOM 541 C C . THR A 1 71 ? -12.772 0.223 -1.219 1.00 90.31 71 THR A C 1
ATOM 543 O O . THR A 1 71 ? -13.004 -0.875 -0.714 1.00 90.31 71 THR A O 1
ATOM 546 N N . LYS A 1 72 ? -13.746 1.009 -1.699 1.00 88.75 72 LYS A N 1
ATOM 547 C CA . LYS A 1 72 ? -15.141 0.576 -1.949 1.00 88.75 72 LYS A CA 1
ATOM 548 C C . LYS A 1 72 ? -15.411 0.208 -3.416 1.00 88.75 72 LYS A C 1
ATOM 550 O O . LYS A 1 72 ? -16.471 -0.321 -3.732 1.00 88.75 72 LYS A O 1
ATOM 555 N N . ARG A 1 73 ? -14.490 0.530 -4.331 1.00 85.81 73 ARG A N 1
ATOM 556 C CA . ARG A 1 73 ? -14.734 0.558 -5.789 1.00 85.81 73 ARG A CA 1
ATOM 557 C C . ARG A 1 73 ? -14.208 -0.663 -6.542 1.00 85.81 73 ARG A C 1
ATOM 559 O O . ARG A 1 73 ? -14.458 -0.793 -7.737 1.00 85.81 73 ARG A O 1
ATOM 566 N N . GLY A 1 74 ? -13.480 -1.538 -5.853 1.00 87.75 74 GLY A N 1
ATOM 567 C CA . GLY A 1 74 ? -12.826 -2.705 -6.439 1.00 87.75 74 GLY A CA 1
ATOM 568 C C . GLY A 1 74 ? -11.318 -2.516 -6.587 1.00 87.75 74 GLY A C 1
ATOM 569 O O . GLY A 1 74 ? -10.842 -1.499 -7.090 1.00 87.75 74 GLY A O 1
ATOM 570 N N . TRP A 1 75 ? -10.561 -3.531 -6.174 1.00 89.69 75 TRP A N 1
ATOM 571 C CA . TRP A 1 75 ? -9.096 -3.512 -6.161 1.00 89.69 75 TRP A CA 1
ATOM 572 C C . TRP A 1 75 ? -8.481 -3.391 -7.567 1.00 89.69 75 TRP A C 1
ATOM 574 O O . TRP A 1 75 ? -7.483 -2.700 -7.734 1.00 89.69 75 TRP A O 1
ATOM 584 N N . MET A 1 76 ? -9.094 -3.989 -8.598 1.00 90.06 76 MET A N 1
ATOM 585 C CA . MET A 1 76 ? -8.628 -3.843 -9.988 1.00 90.06 76 MET A CA 1
ATOM 586 C C . MET A 1 76 ? -8.788 -2.414 -10.497 1.00 90.06 76 MET A C 1
ATOM 588 O O . MET A 1 76 ? -7.896 -1.877 -11.151 1.00 90.06 76 MET A O 1
ATOM 592 N N . LYS A 1 77 ? -9.918 -1.774 -10.172 1.00 92.00 77 LYS A N 1
ATOM 593 C CA . LYS A 1 77 ? -10.150 -0.376 -10.533 1.00 92.00 77 LYS A CA 1
ATOM 594 C C . LYS A 1 77 ? -9.110 0.527 -9.866 1.00 92.00 77 LYS A C 1
ATOM 596 O O . LYS A 1 77 ? -8.517 1.357 -10.546 1.00 92.00 77 LYS A O 1
ATOM 601 N N . ARG A 1 78 ? -8.814 0.288 -8.584 1.00 91.88 78 ARG A N 1
ATOM 602 C CA . ARG A 1 78 ? -7.729 0.971 -7.860 1.00 91.88 78 ARG A CA 1
ATOM 603 C C . ARG A 1 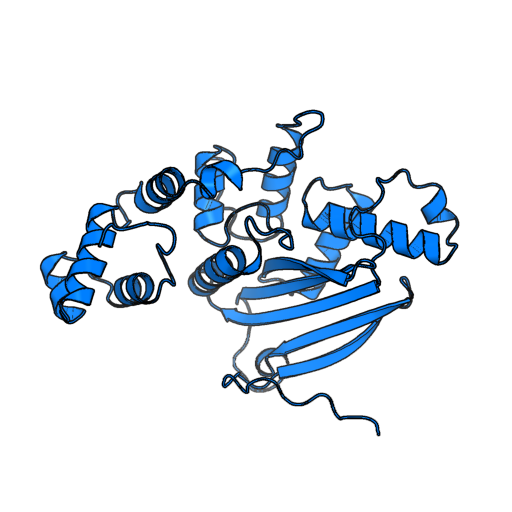78 ? -6.361 0.762 -8.490 1.00 91.88 78 ARG A C 1
ATOM 605 O O . ARG A 1 78 ? -5.629 1.727 -8.669 1.00 91.88 78 ARG A O 1
ATOM 612 N N . TYR A 1 79 ? -6.021 -0.467 -8.864 1.00 93.56 79 TYR A N 1
ATOM 613 C CA . TYR A 1 79 ? -4.744 -0.739 -9.516 1.00 93.56 79 TYR A CA 1
ATOM 614 C C . TYR A 1 79 ? -4.601 0.015 -10.850 1.00 93.56 79 TYR A C 1
ATOM 616 O O . TYR A 1 79 ? -3.540 0.571 -11.145 1.00 93.56 79 TYR A O 1
ATOM 624 N N . ASN A 1 80 ? -5.680 0.107 -11.632 1.00 93.00 80 ASN A N 1
ATOM 625 C CA . ASN A 1 80 ? -5.694 0.894 -12.865 1.00 93.00 80 ASN A CA 1
ATOM 626 C C . ASN A 1 80 ? -5.519 2.395 -12.593 1.00 93.00 80 ASN A C 1
ATOM 628 O O . ASN A 1 80 ? -4.735 3.047 -13.276 1.00 93.00 80 ASN A O 1
ATOM 632 N N . GLU A 1 81 ? -6.199 2.937 -11.581 1.00 93.00 81 GLU A N 1
ATOM 633 C CA . GLU A 1 81 ? -6.038 4.334 -11.152 1.00 93.00 81 GLU A CA 1
ATOM 634 C C . GLU A 1 81 ? -4.587 4.616 -10.721 1.00 93.00 81 GLU A C 1
ATOM 636 O O . GLU A 1 81 ? -3.988 5.587 -11.183 1.00 93.00 81 GLU A O 1
ATOM 641 N N . HIS A 1 82 ? -3.972 3.722 -9.940 1.00 93.62 82 HIS A N 1
ATOM 642 C CA . HIS A 1 82 ? -2.551 3.810 -9.592 1.00 93.62 82 HIS A CA 1
ATOM 643 C C . HIS A 1 82 ? -1.639 3.767 -10.823 1.00 93.62 82 HIS A C 1
ATOM 645 O O . HIS A 1 82 ? -0.670 4.518 -10.899 1.00 93.62 82 HIS A O 1
ATOM 651 N N . THR A 1 83 ? -1.947 2.914 -11.803 1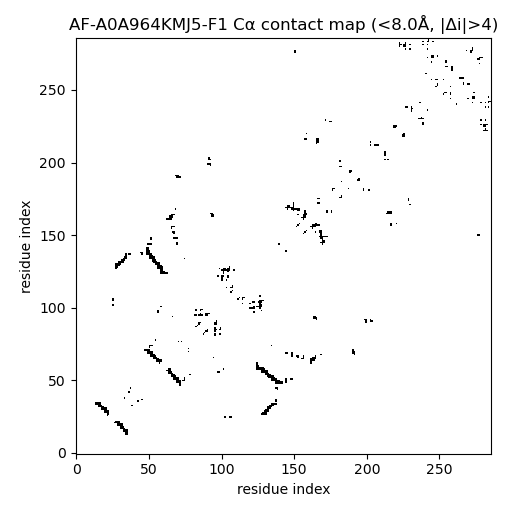.00 92.50 83 THR A N 1
ATOM 652 C CA . THR A 1 83 ? -1.177 2.814 -13.051 1.00 92.50 83 THR A CA 1
ATOM 653 C C . THR A 1 83 ? -1.264 4.108 -13.860 1.00 92.50 83 THR A C 1
ATOM 655 O O . THR A 1 83 ? -0.248 4.590 -14.358 1.00 92.50 83 THR A O 1
ATOM 658 N N . VAL A 1 84 ? -2.451 4.717 -13.956 1.00 91.62 84 VAL A N 1
ATOM 659 C CA . VAL A 1 84 ? -2.642 6.014 -14.624 1.00 91.62 84 VAL A CA 1
ATOM 660 C C . VAL A 1 84 ? -1.843 7.107 -13.916 1.00 91.62 84 VAL A C 1
ATOM 662 O O . VAL A 1 84 ? -1.048 7.786 -14.567 1.00 91.62 84 VAL A O 1
ATOM 665 N N . ARG A 1 85 ? -1.965 7.218 -12.588 1.00 90.94 85 ARG A N 1
ATOM 666 C CA . ARG A 1 85 ? -1.213 8.202 -11.791 1.00 90.94 85 ARG A CA 1
ATOM 667 C C . ARG A 1 85 ? 0.303 8.011 -11.895 1.00 90.94 85 ARG A C 1
ATOM 669 O O . ARG A 1 85 ? 1.055 8.983 -11.934 1.00 90.94 85 ARG A O 1
ATOM 676 N N . ALA A 1 86 ? 0.760 6.762 -11.956 1.00 89.94 86 ALA A N 1
ATOM 677 C CA . ALA A 1 86 ? 2.170 6.412 -12.083 1.00 89.94 86 ALA A CA 1
ATOM 678 C C . ALA A 1 86 ? 2.748 6.781 -13.451 1.00 89.94 86 ALA A C 1
ATOM 680 O O . ALA A 1 86 ? 3.774 7.457 -13.519 1.00 89.94 86 ALA A O 1
ATOM 681 N N . ILE A 1 87 ? 2.103 6.327 -14.527 1.00 86.75 87 ILE A N 1
ATOM 682 C CA . ILE A 1 87 ? 2.652 6.400 -15.884 1.00 86.75 87 ILE A CA 1
ATOM 683 C C . ILE A 1 87 ? 2.328 7.730 -16.565 1.00 86.75 87 ILE A C 1
ATOM 685 O O . ILE A 1 87 ? 3.181 8.265 -17.263 1.00 86.75 87 ILE A O 1
ATOM 689 N N . ARG A 1 88 ? 1.108 8.258 -16.395 1.00 85.44 88 ARG A N 1
ATOM 690 C CA . ARG A 1 88 ? 0.641 9.452 -17.124 1.00 85.44 88 ARG A CA 1
ATOM 691 C C . ARG A 1 88 ? 0.787 10.744 -16.332 1.00 85.44 88 ARG A C 1
ATOM 693 O O . ARG A 1 88 ? 1.088 11.773 -16.918 1.00 85.44 88 ARG A O 1
ATOM 700 N N . GLU A 1 89 ? 0.543 10.702 -15.026 1.00 84.50 89 GLU A N 1
ATOM 701 C CA . GLU A 1 89 ? 0.500 11.913 -14.182 1.00 84.50 89 GLU A CA 1
ATOM 702 C C . GLU A 1 89 ? 1.796 12.141 -13.388 1.00 84.50 89 GLU A C 1
ATOM 704 O O . GLU A 1 89 ? 1.918 13.114 -12.635 1.00 84.50 89 GLU A O 1
ATOM 709 N N . GLU A 1 90 ? 2.760 11.228 -13.555 1.00 84.94 90 GLU A N 1
ATOM 710 C CA . GLU A 1 90 ? 4.084 11.249 -12.929 1.00 84.94 90 GLU A CA 1
ATOM 711 C C . GLU A 1 90 ? 4.027 11.489 -11.418 1.00 84.94 90 GLU A C 1
ATOM 713 O O . GLU A 1 90 ? 4.802 12.251 -10.834 1.00 84.94 90 GLU A O 1
ATOM 718 N N . SER A 1 91 ? 3.077 10.825 -10.764 1.00 87.31 91 SER A N 1
ATOM 719 C CA . SER A 1 91 ? 2.846 11.008 -9.343 1.00 87.31 91 SER A CA 1
ATOM 720 C C . SER A 1 91 ? 4.116 10.746 -8.508 1.00 87.31 91 SER A C 1
ATOM 722 O O . SER A 1 91 ? 4.827 9.758 -8.733 1.00 87.31 91 SER A O 1
ATOM 724 N N . PRO A 1 92 ? 4.421 11.608 -7.515 1.00 83.81 92 PRO A N 1
ATOM 725 C CA . PRO A 1 92 ? 5.616 11.480 -6.682 1.00 83.81 92 PRO A CA 1
ATOM 726 C C . PRO A 1 92 ? 5.504 10.402 -5.591 1.00 83.81 92 PRO A C 1
ATOM 728 O O . PRO A 1 92 ? 6.465 10.196 -4.841 1.00 83.81 92 PRO A O 1
ATOM 731 N N . LEU A 1 93 ? 4.361 9.720 -5.453 1.00 87.69 93 LEU A N 1
ATOM 732 C CA . LEU A 1 93 ? 4.181 8.708 -4.409 1.00 87.69 93 LEU A CA 1
ATOM 733 C C . LEU A 1 93 ? 5.126 7.513 -4.611 1.00 87.69 93 LEU A C 1
ATOM 735 O O . LEU A 1 93 ? 5.439 7.153 -5.743 1.00 87.69 93 LEU A O 1
ATOM 739 N N . LEU A 1 94 ? 5.588 6.883 -3.521 1.00 87.19 94 LEU A N 1
ATOM 740 C CA . LEU A 1 94 ? 6.541 5.761 -3.587 1.00 87.19 94 LEU A CA 1
ATOM 741 C C . LEU A 1 94 ? 6.017 4.614 -4.453 1.00 87.19 94 LEU A C 1
ATOM 743 O O . LEU A 1 94 ? 6.727 4.167 -5.350 1.00 87.19 94 LEU A O 1
ATOM 747 N N . PHE A 1 95 ? 4.765 4.198 -4.237 1.00 92.38 95 PHE A N 1
ATOM 748 C CA . PHE A 1 95 ? 4.144 3.144 -5.039 1.00 92.38 95 PHE A CA 1
ATOM 749 C C . PHE A 1 95 ? 4.098 3.490 -6.529 1.00 92.38 95 PHE A C 1
ATOM 751 O O . PHE A 1 95 ? 4.495 2.684 -7.366 1.00 92.38 95 PHE A O 1
ATOM 758 N N . HIS A 1 96 ? 3.683 4.713 -6.860 1.00 92.44 96 HIS A N 1
ATOM 759 C CA . HIS A 1 96 ? 3.581 5.174 -8.242 1.00 92.44 96 HIS A CA 1
ATOM 760 C C . HIS A 1 96 ? 4.945 5.262 -8.931 1.00 92.44 96 HIS A C 1
ATOM 762 O O . HIS A 1 96 ? 5.083 4.824 -10.071 1.00 92.44 96 HIS A O 1
ATOM 768 N N . ARG A 1 97 ? 5.970 5.765 -8.234 1.00 88.69 97 ARG A N 1
ATOM 769 C CA . ARG A 1 97 ? 7.342 5.808 -8.756 1.00 88.69 97 ARG A CA 1
ATOM 770 C C . ARG A 1 97 ? 7.903 4.408 -8.981 1.00 88.69 97 ARG A C 1
ATOM 772 O O . ARG A 1 97 ? 8.361 4.130 -10.080 1.00 88.69 97 ARG A O 1
ATOM 779 N N . ALA A 1 98 ? 7.794 3.519 -7.993 1.00 90.94 98 ALA A N 1
ATOM 780 C CA . ALA A 1 98 ? 8.266 2.140 -8.115 1.00 90.94 98 ALA A CA 1
ATOM 781 C C . ALA A 1 98 ? 7.580 1.400 -9.277 1.00 90.94 98 ALA A C 1
ATOM 783 O O . ALA A 1 98 ? 8.253 0.751 -10.077 1.00 90.94 98 ALA A O 1
ATOM 784 N N . LEU A 1 99 ? 6.257 1.556 -9.415 1.00 94.06 99 LEU A N 1
ATOM 785 C CA . LEU A 1 99 ? 5.493 0.982 -10.521 1.00 94.06 99 LEU A CA 1
ATOM 786 C C . LEU A 1 99 ? 5.953 1.536 -11.873 1.00 94.06 99 LEU A C 1
ATOM 788 O O . LEU A 1 99 ? 6.239 0.761 -12.783 1.00 94.06 99 LEU A O 1
ATOM 792 N N . ARG A 1 100 ? 6.057 2.863 -12.013 1.00 91.75 100 ARG A N 1
ATOM 793 C CA . ARG A 1 100 ? 6.503 3.497 -13.260 1.00 91.75 100 ARG A CA 1
ATOM 794 C C . ARG A 1 100 ? 7.916 3.065 -13.631 1.00 91.75 100 ARG A C 1
ATOM 796 O O . ARG A 1 100 ? 8.132 2.606 -14.749 1.00 91.75 100 ARG A O 1
ATOM 803 N N . ASP A 1 101 ? 8.861 3.205 -12.711 1.00 89.69 101 ASP A N 1
ATOM 804 C CA . ASP A 1 101 ? 10.279 2.991 -12.987 1.00 89.69 101 ASP A CA 1
ATOM 805 C C . ASP A 1 101 ? 10.551 1.499 -13.275 1.00 89.69 101 ASP A C 1
ATOM 807 O O . ASP A 1 101 ? 11.283 1.172 -14.212 1.00 89.69 101 ASP A O 1
ATOM 811 N N . GLY A 1 102 ? 9.881 0.586 -12.558 1.00 92.81 102 GLY A N 1
ATOM 812 C CA . GLY A 1 102 ? 9.922 -0.856 -12.819 1.00 92.81 102 GLY A CA 1
ATOM 813 C C . GLY A 1 102 ? 9.318 -1.253 -14.171 1.00 92.81 102 GLY A C 1
ATOM 814 O O . GLY A 1 102 ? 9.924 -2.043 -14.901 1.00 92.81 102 GLY A O 1
ATOM 815 N N . CYS A 1 103 ? 8.161 -0.685 -14.537 1.00 92.94 103 CYS A N 1
ATOM 816 C CA . CYS A 1 103 ? 7.535 -0.885 -15.850 1.00 92.94 103 CYS A CA 1
ATOM 817 C C . CYS A 1 103 ? 8.429 -0.377 -16.987 1.00 92.94 103 CYS A C 1
ATOM 819 O O . CYS A 1 103 ? 8.657 -1.098 -17.955 1.00 92.94 103 CYS A O 1
ATOM 821 N N . LEU A 1 104 ? 8.963 0.843 -16.874 1.00 90.31 104 LEU A N 1
ATOM 822 C CA . LEU A 1 104 ? 9.831 1.427 -17.900 1.00 90.31 104 LEU A CA 1
ATOM 823 C C . LEU A 1 104 ? 11.121 0.619 -18.072 1.00 90.31 104 LEU A C 1
ATOM 825 O O . LEU A 1 104 ? 11.521 0.344 -19.200 1.00 90.31 104 LEU A O 1
ATOM 829 N N . ALA A 1 105 ? 11.747 0.187 -16.974 1.00 90.56 105 ALA A N 1
ATOM 830 C CA . ALA A 1 105 ? 12.917 -0.685 -17.032 1.00 90.56 105 ALA A CA 1
ATOM 831 C C . ALA A 1 105 ? 12.604 -2.026 -17.723 1.00 90.56 105 ALA A C 1
ATOM 833 O O . ALA A 1 105 ? 13.399 -2.484 -18.546 1.00 90.56 105 ALA A O 1
ATOM 834 N N . ARG A 1 106 ? 11.426 -2.617 -17.469 1.00 93.19 106 ARG A N 1
ATOM 835 C CA . ARG A 1 106 ? 10.988 -3.840 -18.159 1.00 93.19 106 ARG A CA 1
ATOM 836 C C . ARG A 1 106 ? 10.760 -3.610 -19.653 1.00 93.19 106 ARG A C 1
ATOM 838 O O . ARG A 1 106 ? 11.267 -4.377 -20.462 1.00 93.19 106 ARG A O 1
ATOM 845 N N . LEU A 1 107 ? 10.065 -2.541 -20.035 1.00 91.69 107 LEU A N 1
ATOM 846 C CA . LEU A 1 107 ? 9.816 -2.220 -21.445 1.00 91.69 107 LEU A CA 1
ATOM 847 C C . LEU A 1 107 ? 11.113 -1.952 -22.224 1.00 91.69 107 LEU A C 1
ATOM 849 O O . LEU A 1 107 ? 11.243 -2.390 -23.365 1.00 91.69 107 LEU A O 1
ATOM 853 N N . ARG A 1 108 ? 12.102 -1.297 -21.600 1.00 89.38 108 ARG A N 1
ATOM 854 C CA . ARG A 1 108 ? 13.441 -1.124 -22.191 1.00 89.38 108 ARG A CA 1
ATOM 855 C C . ARG A 1 108 ? 14.144 -2.464 -22.398 1.00 89.38 108 ARG A C 1
ATOM 857 O O . ARG A 1 108 ? 14.725 -2.670 -23.458 1.00 89.38 108 ARG A O 1
ATOM 864 N N . GLN A 1 109 ? 14.052 -3.383 -21.433 1.00 90.94 109 GLN A N 1
ATOM 865 C CA . GLN A 1 109 ? 14.597 -4.738 -21.572 1.00 90.94 109 GLN A CA 1
ATOM 866 C C . GLN A 1 109 ? 13.940 -5.515 -22.724 1.00 90.94 109 GLN A C 1
ATOM 868 O O . GLN A 1 109 ? 14.610 -6.290 -23.397 1.00 90.94 109 GLN A O 1
ATOM 873 N N . LEU A 1 110 ? 12.648 -5.288 -22.967 1.00 92.38 110 LEU A N 1
ATOM 874 C CA . LEU A 1 110 ? 11.910 -5.870 -24.091 1.00 92.38 110 LEU A CA 1
ATOM 875 C C . LEU A 1 110 ? 12.198 -5.187 -25.440 1.00 92.38 110 LEU A C 1
ATOM 877 O O . LEU A 1 110 ? 11.651 -5.604 -26.456 1.00 92.38 110 LEU A O 1
ATOM 881 N N . GLY A 1 111 ? 13.031 -4.142 -25.472 1.00 90.44 111 GLY A N 1
ATOM 882 C CA . GLY A 1 111 ? 13.373 -3.432 -26.705 1.00 90.44 111 GLY A CA 1
ATOM 883 C C . GLY A 1 111 ? 12.262 -2.525 -27.244 1.00 90.44 111 GLY A C 1
ATOM 884 O O . GLY A 1 111 ? 12.294 -2.167 -28.416 1.00 90.44 111 GLY A O 1
ATOM 885 N N . ILE A 1 112 ? 11.286 -2.129 -26.419 1.00 88.12 112 ILE A N 1
ATOM 886 C CA . ILE A 1 112 ? 10.199 -1.237 -26.847 1.00 88.12 112 ILE A CA 1
ATOM 887 C C . ILE A 1 112 ? 10.732 0.195 -26.998 1.00 88.12 112 ILE A C 1
ATOM 889 O O . ILE A 1 112 ? 11.038 0.863 -26.006 1.00 88.12 112 ILE A O 1
ATOM 893 N N . GLU A 1 113 ? 10.824 0.675 -28.240 1.00 76.50 113 GLU A N 1
ATOM 894 C CA . GLU A 1 113 ? 11.435 1.965 -28.606 1.00 76.50 113 GLU A CA 1
ATOM 895 C C . GLU A 1 113 ? 10.834 3.156 -27.849 1.00 76.50 113 GLU A C 1
ATOM 897 O O . GLU A 1 113 ? 11.568 4.012 -27.350 1.00 76.50 113 GLU A O 1
ATOM 902 N N . GLN A 1 114 ? 9.507 3.191 -27.670 1.00 73.88 114 GLN A N 1
ATOM 903 C CA . GLN A 1 114 ? 8.842 4.289 -26.958 1.00 73.88 114 GLN A CA 1
ATOM 904 C C . GLN A 1 114 ? 9.279 4.392 -25.488 1.00 73.88 114 GLN A C 1
ATOM 906 O O . GLN A 1 114 ? 9.203 5.468 -24.907 1.00 73.88 114 GLN A O 1
ATOM 911 N N . ALA A 1 115 ? 9.761 3.309 -24.870 1.00 73.44 115 ALA A N 1
ATOM 912 C CA . ALA A 1 115 ? 10.256 3.333 -23.492 1.00 73.44 115 ALA A CA 1
ATOM 913 C C . ALA A 1 115 ? 11.714 3.815 -23.377 1.00 73.44 115 ALA A C 1
ATOM 915 O O . ALA A 1 115 ? 12.162 4.180 -22.284 1.00 73.44 115 ALA A O 1
ATOM 916 N N . GLN A 1 116 ? 12.460 3.825 -24.486 1.00 67.38 116 GLN A N 1
ATOM 917 C CA . GLN A 1 116 ? 13.845 4.302 -24.529 1.00 67.38 116 GLN A CA 1
ATOM 918 C C . GLN A 1 116 ? 13.921 5.834 -24.532 1.00 67.38 116 GLN A C 1
ATOM 920 O O . GLN A 1 116 ? 14.884 6.401 -24.025 1.00 67.38 116 GLN A O 1
ATOM 925 N N . THR A 1 117 ? 12.889 6.504 -25.051 1.00 64.75 117 THR A N 1
ATOM 926 C CA . THR A 1 117 ? 12.814 7.972 -25.134 1.00 64.75 117 THR A CA 1
ATOM 927 C C . THR A 1 117 ? 12.255 8.626 -23.868 1.00 64.75 117 THR A C 1
ATOM 929 O O . THR A 1 117 ? 12.486 9.813 -23.638 1.00 64.75 117 THR A O 1
ATOM 932 N N . ILE A 1 118 ? 11.554 7.868 -23.016 1.00 66.25 118 ILE A N 1
ATOM 933 C CA . ILE A 1 118 ? 11.004 8.372 -21.751 1.00 66.25 118 ILE A CA 1
ATOM 934 C C . ILE A 1 118 ? 12.144 8.559 -20.745 1.00 66.25 118 ILE A C 1
ATOM 936 O O . ILE A 1 118 ? 12.730 7.584 -20.255 1.00 66.25 118 ILE A O 1
ATOM 940 N N . GLN A 1 119 ? 12.433 9.820 -20.409 1.00 52.38 119 GLN A N 1
ATOM 941 C CA . GLN A 1 119 ? 13.326 10.175 -19.308 1.00 52.38 119 GLN A CA 1
ATOM 942 C C . GLN A 1 119 ? 12.713 9.692 -17.988 1.00 52.38 119 GLN A C 1
ATOM 944 O O . GLN A 1 119 ? 11.645 10.129 -17.577 1.00 52.38 119 GLN A O 1
ATOM 949 N N . GLY A 1 120 ? 13.389 8.759 -17.324 1.00 52.50 120 GLY A N 1
ATOM 950 C CA . GLY A 1 120 ? 12.943 8.172 -16.064 1.00 52.50 120 GLY A CA 1
ATOM 951 C C . GLY A 1 120 ? 14.118 7.511 -15.364 1.00 52.50 120 GLY A C 1
ATOM 952 O O . GLY A 1 120 ? 14.917 6.829 -16.014 1.00 52.50 120 GLY A O 1
ATOM 953 N N . VAL A 1 121 ? 14.232 7.767 -14.060 1.00 55.50 121 VAL A N 1
ATOM 954 C CA . VAL A 1 121 ? 15.331 7.332 -13.192 1.00 55.50 121 VAL A CA 1
ATOM 955 C C . VAL A 1 121 ? 15.447 5.807 -13.233 1.00 55.50 121 VAL A C 1
ATOM 957 O O . VAL A 1 121 ? 14.443 5.098 -13.269 1.00 55.50 121 VAL A O 1
ATOM 960 N N . SER A 1 122 ? 16.679 5.295 -13.251 1.00 59.91 122 SER A N 1
ATOM 961 C CA . SER A 1 122 ? 16.943 3.875 -13.008 1.00 59.91 122 SER A CA 1
ATOM 962 C C . SER A 1 122 ? 16.229 3.446 -11.726 1.00 59.91 122 SER A C 1
ATOM 964 O O . SER A 1 122 ? 16.496 4.004 -10.663 1.00 59.91 122 SER A O 1
ATOM 966 N N . SER A 1 123 ? 15.339 2.456 -11.813 1.00 68.19 123 SER A N 1
ATOM 967 C CA . SER A 1 123 ? 14.799 1.803 -10.620 1.00 68.19 123 SER A CA 1
ATOM 968 C C . SER A 1 123 ? 15.966 1.241 -9.809 1.00 68.19 123 SER A C 1
ATOM 970 O O . SER A 1 123 ? 16.794 0.509 -10.356 1.00 68.19 123 SER A O 1
ATOM 972 N N . ALA A 1 124 ? 16.037 1.565 -8.516 1.00 72.62 124 ALA A N 1
ATOM 973 C CA . ALA A 1 124 ? 17.054 1.008 -7.620 1.00 72.62 124 ALA A CA 1
ATOM 974 C C . ALA A 1 124 ? 16.978 -0.530 -7.543 1.00 72.62 124 ALA A C 1
ATOM 976 O O . ALA A 1 124 ? 17.990 -1.180 -7.314 1.00 72.62 124 ALA A O 1
ATOM 977 N N . HIS A 1 125 ? 15.790 -1.089 -7.794 1.00 82.88 125 HIS A N 1
ATOM 978 C CA . HIS A 1 125 ? 15.498 -2.523 -7.751 1.00 82.88 125 HIS A CA 1
ATOM 979 C C . HIS A 1 125 ? 15.479 -3.185 -9.145 1.00 82.88 125 HIS A C 1
ATOM 981 O O . HIS A 1 125 ? 15.109 -4.348 -9.303 1.00 82.88 125 HIS A O 1
ATOM 987 N N . GLY A 1 126 ? 15.841 -2.439 -10.194 1.00 88.62 126 GLY A N 1
ATOM 988 C CA . GLY A 1 126 ? 15.793 -2.915 -11.577 1.00 88.62 126 GLY A CA 1
ATOM 989 C C . GLY A 1 126 ? 14.375 -3.008 -12.151 1.00 88.62 126 GLY A C 1
ATOM 990 O O . GLY A 1 126 ? 13.456 -2.297 -11.733 1.00 88.62 126 GLY A O 1
ATOM 991 N N . GLN A 1 127 ? 14.211 -3.853 -13.166 1.00 93.88 127 GLN A N 1
ATOM 992 C CA . GLN A 1 127 ? 12.957 -4.062 -13.888 1.00 93.88 127 GLN A CA 1
ATOM 993 C C . GLN A 1 127 ? 11.905 -4.793 -13.057 1.00 93.88 127 GLN A C 1
ATOM 995 O O . GLN A 1 127 ? 12.231 -5.631 -12.220 1.00 93.88 127 GLN A O 1
ATOM 1000 N N . MET A 1 128 ? 10.630 -4.541 -13.345 1.00 95.25 128 MET A N 1
ATOM 1001 C CA . MET A 1 128 ? 9.558 -5.381 -12.822 1.00 95.25 128 MET A CA 1
ATOM 1002 C C . MET A 1 128 ? 9.552 -6.730 -13.555 1.00 95.25 128 MET A C 1
ATOM 1004 O O . MET A 1 128 ? 9.536 -6.772 -14.783 1.00 95.25 128 MET A O 1
ATOM 1008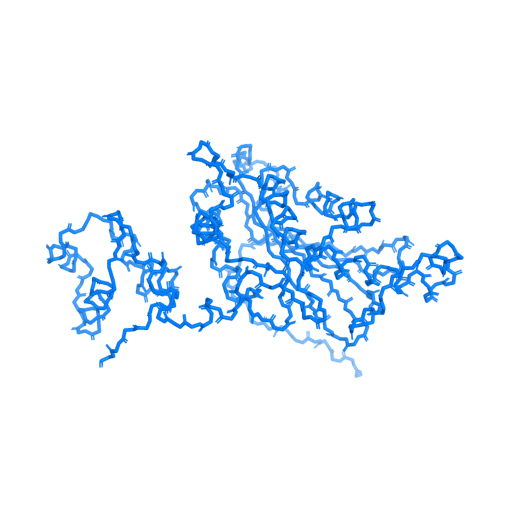 N N . ILE A 1 129 ? 9.557 -7.825 -12.797 1.00 97.31 129 ILE A N 1
ATOM 1009 C CA . ILE A 1 129 ? 9.555 -9.213 -13.294 1.00 97.31 129 ILE A CA 1
ATOM 1010 C C . ILE A 1 129 ? 8.276 -9.971 -12.929 1.00 97.31 129 ILE A C 1
ATOM 1012 O O . ILE A 1 129 ? 8.112 -11.132 -13.288 1.00 97.31 129 ILE A O 1
ATOM 1016 N N . GLY A 1 130 ? 7.371 -9.343 -12.184 1.00 97.50 130 GLY A N 1
ATOM 1017 C CA . GLY A 1 130 ? 6.098 -9.936 -11.807 1.00 97.50 130 GLY A CA 1
ATOM 1018 C C . GLY A 1 130 ? 5.247 -8.980 -10.991 1.00 97.50 130 GLY A C 1
ATOM 1019 O O . GLY A 1 130 ? 5.738 -7.994 -10.442 1.00 97.50 130 GLY A O 1
ATOM 1020 N N . ASN A 1 131 ? 3.960 -9.288 -10.902 1.00 95.75 131 ASN A N 1
ATOM 1021 C CA . ASN A 1 131 ? 3.014 -8.479 -10.147 1.00 95.75 131 ASN A CA 1
ATOM 1022 C C . ASN A 1 131 ? 2.009 -9.375 -9.420 1.00 95.75 131 ASN A C 1
ATOM 1024 O O . ASN A 1 131 ? 1.446 -10.297 -10.011 1.00 95.75 131 ASN A O 1
ATOM 1028 N N . HIS A 1 132 ? 1.804 -9.138 -8.129 1.00 96.12 132 HIS A N 1
ATOM 1029 C CA . HIS A 1 132 ? 0.879 -9.917 -7.316 1.00 96.12 132 HIS A CA 1
ATOM 1030 C C . HIS A 1 132 ? -0.153 -8.997 -6.673 1.00 96.12 132 HIS A C 1
ATOM 1032 O O . HIS A 1 132 ? 0.188 -8.011 -6.024 1.00 96.12 132 HIS A O 1
ATOM 1038 N N . HIS A 1 133 ? -1.422 -9.349 -6.829 1.00 96.06 133 HIS A N 1
ATOM 1039 C CA . HIS A 1 133 ? -2.537 -8.661 -6.206 1.00 96.06 133 HIS A CA 1
ATOM 1040 C C . HIS A 1 133 ? -3.239 -9.593 -5.228 1.00 96.06 133 HIS A C 1
ATOM 1042 O O . HIS A 1 133 ? -3.623 -10.700 -5.595 1.00 96.06 133 HIS A O 1
ATOM 1048 N N . VAL A 1 134 ? -3.443 -9.135 -3.999 1.00 95.12 134 VAL A N 1
ATOM 1049 C CA . VAL A 1 134 ? -4.139 -9.906 -2.967 1.00 95.12 134 VAL A CA 1
ATOM 1050 C C . VAL A 1 134 ? -5.282 -9.065 -2.429 1.00 95.12 134 VAL A C 1
ATOM 1052 O O . VAL A 1 134 ? -5.072 -7.926 -2.021 1.00 95.12 134 VAL A O 1
ATOM 1055 N N . VAL A 1 135 ? -6.494 -9.610 -2.392 1.00 93.62 135 VAL A N 1
ATOM 1056 C CA . VAL A 1 135 ? -7.579 -9.051 -1.580 1.00 93.62 135 VAL A CA 1
ATOM 1057 C C . VAL A 1 135 ? -7.434 -9.632 -0.180 1.00 93.62 135 VAL A C 1
ATOM 1059 O O . VAL A 1 135 ? -7.824 -10.763 0.083 1.00 93.62 135 VAL A O 1
ATOM 1062 N N . CYS A 1 136 ? -6.848 -8.864 0.731 1.00 91.62 136 CYS A N 1
ATOM 1063 C CA . CYS A 1 136 ? -6.577 -9.313 2.095 1.00 91.62 136 CYS A CA 1
ATOM 1064 C C . CYS A 1 136 ? -7.873 -9.568 2.879 1.00 91.62 136 CYS A C 1
ATOM 1066 O O . CYS A 1 136 ? -7.951 -10.495 3.680 1.00 91.62 136 CYS A O 1
ATOM 1068 N N . ALA A 1 137 ? -8.892 -8.733 2.658 1.00 88.88 137 ALA A N 1
ATOM 1069 C CA . ALA A 1 137 ? -10.208 -8.856 3.275 1.00 88.88 137 ALA A CA 1
ATOM 1070 C C . ALA A 1 137 ? -11.264 -8.119 2.440 1.00 88.88 137 ALA A C 1
ATOM 1072 O O . ALA A 1 137 ? -10.964 -7.109 1.803 1.00 88.88 137 ALA A O 1
ATOM 1073 N N . ALA A 1 138 ? -12.509 -8.596 2.468 1.00 88.38 138 ALA A N 1
ATOM 1074 C CA . ALA A 1 138 ? -13.632 -7.977 1.766 1.00 88.38 138 ALA A CA 1
ATOM 1075 C C . ALA A 1 138 ? -14.921 -8.069 2.592 1.00 88.38 138 ALA A C 1
ATOM 1077 O O . ALA A 1 138 ? -15.076 -8.966 3.421 1.00 88.38 138 ALA A O 1
ATOM 1078 N N . GLY A 1 139 ? -15.866 -7.163 2.333 1.00 87.50 139 GLY A N 1
ATOM 1079 C CA . GLY A 1 139 ? -17.143 -7.132 3.051 1.00 87.50 139 GLY A CA 1
ATOM 1080 C C . GLY A 1 139 ? -17.086 -6.381 4.379 1.00 87.50 139 GLY A C 1
ATOM 1081 O O . GLY A 1 139 ? -17.954 -6.586 5.224 1.00 87.50 139 GLY A O 1
ATOM 1082 N N . LEU A 1 140 ? -16.081 -5.521 4.552 1.00 87.25 140 LEU A N 1
ATOM 1083 C CA . LEU A 1 140 ? -15.827 -4.795 5.790 1.00 87.25 140 LEU A CA 1
ATOM 1084 C C . LEU A 1 140 ? -16.679 -3.526 5.888 1.00 87.25 140 LEU A C 1
ATOM 1086 O O . LEU A 1 140 ? -16.942 -2.833 4.897 1.00 87.25 140 LEU A O 1
ATOM 1090 N N . THR A 1 141 ? -17.078 -3.185 7.107 1.00 88.88 141 THR A N 1
ATOM 1091 C CA . THR A 1 141 ? -17.479 -1.815 7.444 1.00 88.88 141 THR A CA 1
ATOM 1092 C C . THR A 1 141 ? -16.288 -0.861 7.315 1.00 88.88 141 THR A C 1
ATOM 1094 O O . THR A 1 141 ? -15.139 -1.285 7.197 1.00 88.88 141 THR A O 1
ATOM 1097 N N . GLU A 1 142 ? -16.554 0.445 7.314 1.00 87.38 142 GLU A N 1
ATOM 1098 C CA . GLU A 1 142 ? -15.492 1.460 7.282 1.00 87.38 142 GLU A CA 1
ATOM 1099 C C . GLU A 1 142 ? -14.537 1.323 8.468 1.00 87.38 142 GLU A C 1
ATOM 1101 O O . GLU A 1 142 ? -13.325 1.286 8.287 1.00 87.38 142 GLU A O 1
ATOM 1106 N N . ASP A 1 143 ? -15.087 1.173 9.674 1.00 85.50 143 ASP A N 1
ATOM 1107 C CA . ASP A 1 143 ? -14.299 1.040 10.897 1.00 85.50 143 ASP A CA 1
ATOM 1108 C C . ASP A 1 143 ? -13.389 -0.184 10.873 1.00 85.50 143 ASP A C 1
ATOM 1110 O O . ASP A 1 143 ? -12.213 -0.081 11.222 1.00 85.50 143 ASP A O 1
ATOM 1114 N N . GLU A 1 144 ? -13.913 -1.325 10.424 1.00 87.69 144 GLU A N 1
ATOM 1115 C CA . GLU A 1 144 ? -13.124 -2.546 10.268 1.00 87.69 144 GLU A CA 1
ATOM 1116 C C . GLU A 1 144 ? -12.030 -2.359 9.216 1.00 87.69 144 GLU A C 1
ATOM 1118 O O . GLU A 1 144 ? -10.878 -2.700 9.468 1.00 87.69 144 GLU A O 1
ATOM 1123 N N . ALA A 1 145 ? -12.351 -1.783 8.053 1.00 90.25 145 ALA A N 1
ATOM 1124 C CA . ALA A 1 145 ? -11.362 -1.550 7.005 1.00 90.25 145 ALA A CA 1
ATOM 1125 C C . ALA A 1 145 ? -10.235 -0.623 7.473 1.00 90.25 145 ALA A C 1
ATOM 1127 O O . ALA A 1 145 ? -9.063 -0.917 7.252 1.00 90.25 145 ALA A O 1
ATOM 1128 N N . MET A 1 146 ? -10.576 0.454 8.179 1.00 87.94 146 MET A N 1
ATOM 1129 C CA . MET A 1 146 ? -9.600 1.380 8.748 1.00 87.94 146 MET A CA 1
ATOM 1130 C C . MET A 1 146 ? -8.715 0.701 9.798 1.00 87.94 146 MET A C 1
ATOM 1132 O O . MET A 1 146 ? -7.505 0.908 9.801 1.00 87.94 146 MET A O 1
ATOM 1136 N N . GLU A 1 147 ? -9.285 -0.132 10.669 1.00 86.81 147 GLU A N 1
ATOM 1137 C CA . GLU A 1 147 ? -8.526 -0.887 11.674 1.00 86.81 147 GLU A CA 1
ATOM 1138 C C . GLU A 1 147 ? -7.567 -1.898 11.027 1.00 86.81 147 GLU A C 1
ATOM 1140 O O . GLU A 1 147 ? -6.395 -1.986 11.397 1.00 86.81 147 GLU A O 1
ATOM 1145 N N . HIS A 1 148 ? -8.044 -2.637 10.029 1.00 87.31 148 HIS A N 1
ATOM 1146 C CA . HIS A 1 148 ? -7.249 -3.650 9.346 1.00 87.31 148 HIS A CA 1
ATOM 1147 C C . HIS A 1 148 ? -6.156 -3.043 8.448 1.00 87.31 148 HIS A C 1
ATOM 1149 O O . HIS A 1 148 ? -5.046 -3.574 8.422 1.00 87.31 148 HIS A O 1
ATOM 1155 N N . GLU A 1 149 ? -6.417 -1.938 7.738 1.00 92.56 149 GLU A N 1
ATOM 1156 C CA . GLU A 1 149 ? -5.381 -1.251 6.952 1.00 92.56 149 GLU A CA 1
ATOM 1157 C C . GLU A 1 149 ? -4.306 -0.659 7.865 1.00 92.56 149 GLU A C 1
ATOM 1159 O O . GLU A 1 149 ? -3.126 -0.808 7.565 1.00 92.56 149 GLU A O 1
ATOM 1164 N N . GLU A 1 150 ? -4.687 -0.033 8.988 1.00 88.44 150 GLU A N 1
ATOM 1165 C CA . GLU A 1 150 ? -3.736 0.475 9.990 1.00 88.44 150 GLU A CA 1
ATOM 1166 C C . GLU A 1 150 ? -2.775 -0.633 10.431 1.00 88.44 150 GLU A C 1
ATOM 1168 O O . GLU A 1 150 ? -1.561 -0.460 10.319 1.00 88.44 150 GLU A O 1
ATOM 1173 N N . TYR A 1 151 ? -3.309 -1.804 10.795 1.00 86.75 151 TYR A N 1
ATOM 1174 C CA . TYR A 1 151 ? -2.508 -2.971 11.166 1.00 86.75 151 TYR A CA 1
ATOM 1175 C C . TYR A 1 151 ? -1.578 -3.454 10.041 1.00 86.75 151 TYR A C 1
ATOM 1177 O O . TYR A 1 151 ? -0.385 -3.662 10.268 1.00 86.75 151 TYR A O 1
ATOM 1185 N N . LEU A 1 152 ? -2.109 -3.662 8.832 1.00 87.69 152 LEU A N 1
ATOM 1186 C CA . LEU A 1 152 ? -1.342 -4.230 7.717 1.00 87.69 152 LEU A CA 1
ATOM 1187 C C . LEU A 1 152 ? -0.250 -3.277 7.233 1.00 87.69 152 LEU A C 1
ATOM 1189 O O . LEU A 1 152 ? 0.887 -3.699 7.017 1.00 87.69 152 LEU A O 1
ATOM 1193 N N . VAL A 1 153 ? -0.576 -1.991 7.112 1.00 86.44 153 VAL A N 1
ATOM 1194 C CA . VAL A 1 153 ? 0.384 -0.957 6.733 1.00 86.44 153 VAL A CA 1
ATOM 1195 C C . VAL A 1 153 ? 1.478 -0.855 7.784 1.00 86.44 153 VAL A C 1
ATOM 1197 O O . VAL A 1 153 ? 2.647 -0.897 7.421 1.00 86.44 153 VAL A O 1
ATOM 1200 N N . GLU A 1 154 ? 1.135 -0.772 9.069 1.00 82.12 154 GLU A N 1
ATOM 1201 C CA . GLU A 1 154 ? 2.132 -0.669 10.138 1.00 82.12 154 GLU A CA 1
ATOM 1202 C C . GLU A 1 154 ? 3.058 -1.889 10.193 1.00 82.12 154 GLU A C 1
ATOM 1204 O O . GLU A 1 154 ? 4.272 -1.748 10.333 1.00 82.12 154 GLU A O 1
ATOM 1209 N N . LYS A 1 155 ? 2.499 -3.095 10.066 1.00 81.62 155 LYS A N 1
ATOM 1210 C CA . LYS A 1 155 ? 3.269 -4.330 10.209 1.00 81.62 155 LYS A CA 1
ATOM 1211 C C . LYS A 1 155 ? 4.143 -4.629 8.992 1.00 81.62 155 LYS A C 1
ATOM 1213 O O . LYS A 1 155 ? 5.266 -5.111 9.155 1.00 81.62 155 LYS A O 1
ATOM 1218 N N . TYR A 1 156 ? 3.631 -4.370 7.788 1.00 82.44 156 TYR A N 1
ATOM 1219 C CA . TYR A 1 156 ? 4.203 -4.914 6.555 1.00 82.44 156 TYR A CA 1
ATOM 1220 C C . TYR A 1 156 ? 4.638 -3.878 5.525 1.00 82.44 156 TYR A C 1
ATOM 1222 O O . TYR A 1 156 ? 5.264 -4.280 4.555 1.00 82.44 156 TYR A O 1
ATOM 1230 N N . SER A 1 157 ? 4.371 -2.580 5.689 1.00 85.88 157 SER A N 1
ATOM 1231 C CA . SER A 1 157 ? 4.779 -1.593 4.675 1.00 85.88 157 SER A CA 1
ATOM 1232 C C . SER A 1 157 ? 5.420 -0.339 5.269 1.00 85.88 157 SER A C 1
ATOM 1234 O O . SER A 1 157 ? 6.565 -0.011 4.976 1.00 85.88 157 SER A O 1
ATOM 1236 N N . PHE A 1 158 ? 4.731 0.375 6.146 1.00 81.88 158 PHE A N 1
ATOM 1237 C CA . PHE A 1 158 ? 5.168 1.693 6.578 1.00 81.88 158 PHE A CA 1
ATOM 1238 C C . PHE A 1 158 ? 6.519 1.666 7.313 1.00 81.88 158 PHE A C 1
ATOM 1240 O O . PHE A 1 158 ? 6.684 0.988 8.326 1.00 81.88 158 PHE A O 1
ATOM 1247 N N . GLY A 1 159 ? 7.487 2.430 6.795 1.00 70.44 159 GLY A N 1
ATOM 1248 C CA . GLY A 1 159 ? 8.839 2.532 7.353 1.00 70.44 159 GLY A CA 1
ATOM 1249 C C . GLY A 1 159 ? 9.741 1.320 7.095 1.00 70.44 159 GLY A C 1
ATOM 1250 O O . GLY A 1 159 ? 10.824 1.249 7.673 1.00 70.44 159 GLY A O 1
ATOM 1251 N N . ARG A 1 160 ? 9.318 0.371 6.252 1.00 75.25 160 ARG A N 1
ATOM 1252 C CA . ARG A 1 160 ? 10.118 -0.798 5.871 1.00 75.25 160 ARG A CA 1
ATOM 1253 C C . ARG A 1 160 ? 10.844 -0.574 4.547 1.00 75.25 160 ARG A C 1
ATOM 1255 O O . ARG A 1 160 ? 10.376 0.187 3.708 1.00 75.25 160 ARG A O 1
ATOM 1262 N N . ALA A 1 161 ? 11.960 -1.276 4.350 1.00 75.44 161 ALA A N 1
ATOM 1263 C CA . ALA A 1 161 ? 12.759 -1.186 3.123 1.00 75.44 161 ALA A CA 1
ATOM 1264 C C . ALA A 1 161 ? 11.984 -1.633 1.871 1.00 75.44 161 ALA A C 1
ATOM 1266 O O . ALA A 1 161 ? 12.179 -1.086 0.792 1.00 75.44 161 ALA A O 1
ATOM 1267 N N . ASP A 1 162 ? 11.088 -2.603 2.033 1.00 81.88 162 ASP A N 1
ATOM 1268 C CA . ASP A 1 162 ? 10.231 -3.169 0.995 1.00 81.88 162 ASP A CA 1
ATOM 1269 C C . ASP A 1 162 ? 8.843 -2.510 0.925 1.00 81.88 162 ASP A C 1
ATOM 1271 O O . ASP A 1 162 ? 8.015 -2.878 0.097 1.00 81.88 162 ASP A O 1
ATOM 1275 N N . GLY A 1 163 ? 8.556 -1.525 1.777 1.00 86.56 163 GLY A N 1
ATOM 1276 C CA . GLY A 1 163 ? 7.233 -0.929 1.885 1.00 86.56 163 GLY A CA 1
ATOM 1277 C C . GLY A 1 163 ? 7.052 0.371 1.107 1.00 86.56 163 GLY A C 1
ATOM 1278 O O . GLY A 1 163 ? 7.876 1.280 1.156 1.00 86.56 163 GLY A O 1
ATOM 1279 N N . LEU A 1 164 ? 5.919 0.481 0.413 1.00 89.44 164 LEU A N 1
ATOM 1280 C CA . LEU A 1 164 ? 5.587 1.608 -0.461 1.00 89.44 164 LEU A CA 1
ATOM 1281 C C . LEU A 1 164 ? 4.481 2.524 0.095 1.00 89.44 164 LEU A C 1
ATOM 1283 O O . LEU A 1 164 ? 4.169 3.548 -0.520 1.00 89.44 164 LEU A O 1
ATOM 1287 N N . ASN A 1 165 ? 3.888 2.211 1.254 1.00 89.69 165 ASN A N 1
ATOM 1288 C CA . ASN A 1 165 ? 2.985 3.132 1.948 1.00 89.69 165 ASN A CA 1
ATOM 1289 C C . ASN A 1 165 ? 3.780 4.296 2.562 1.00 89.69 165 ASN A C 1
ATOM 1291 O O . ASN A 1 165 ? 4.687 4.093 3.364 1.00 89.69 165 ASN A O 1
ATOM 1295 N N . MET A 1 166 ? 3.406 5.531 2.215 1.00 83.56 166 MET A N 1
ATOM 1296 C CA . MET A 1 166 ? 4.117 6.737 2.667 1.00 83.56 166 MET A CA 1
ATOM 1297 C C . MET A 1 166 ? 3.626 7.301 3.996 1.00 83.56 166 MET A C 1
ATOM 1299 O O . MET A 1 166 ? 4.305 8.141 4.564 1.00 83.56 166 MET A O 1
ATOM 1303 N N . ILE A 1 167 ? 2.468 6.864 4.485 1.00 83.75 167 ILE A N 1
ATOM 1304 C CA . ILE A 1 167 ? 1.902 7.266 5.776 1.00 83.75 167 ILE A CA 1
ATOM 1305 C C . ILE A 1 167 ? 1.367 6.026 6.497 1.00 83.75 167 ILE A C 1
ATOM 1307 O O . ILE A 1 167 ? 1.122 5.012 5.832 1.00 83.75 167 ILE A O 1
ATOM 1311 N N . PRO A 1 168 ? 1.127 6.093 7.819 1.00 86.12 168 PRO A N 1
ATOM 1312 C CA . PRO A 1 168 ? 0.423 5.030 8.524 1.00 86.12 168 PRO A CA 1
ATOM 1313 C C . PRO A 1 168 ? -0.933 4.715 7.872 1.00 86.12 168 PRO A C 1
ATOM 1315 O O . PRO A 1 168 ? -1.546 5.571 7.224 1.00 86.12 168 PRO A O 1
ATOM 1318 N N . GLY A 1 169 ? -1.407 3.483 8.038 1.00 87.38 169 GLY A N 1
ATOM 1319 C CA . GLY A 1 169 ? -2.720 3.073 7.543 1.00 87.38 169 GLY A CA 1
ATOM 1320 C C . GLY A 1 169 ? -3.860 3.635 8.392 1.00 87.38 169 GLY A C 1
ATOM 1321 O O . GLY A 1 169 ? -3.649 4.201 9.468 1.00 87.38 169 GLY A O 1
ATOM 1322 N N . GLY A 1 170 ? -5.077 3.474 7.894 1.00 88.38 170 GLY A N 1
ATOM 1323 C CA . GLY A 1 170 ? -6.317 3.719 8.604 1.00 88.38 170 GLY A CA 1
ATOM 1324 C C . GLY A 1 170 ? -6.399 5.081 9.277 1.00 88.38 170 GLY A C 1
ATOM 1325 O O . GLY A 1 170 ? -6.078 6.132 8.710 1.00 88.38 170 GLY A O 1
ATOM 1326 N N . ARG A 1 171 ? -6.862 5.070 10.529 1.00 84.62 171 ARG A N 1
ATOM 1327 C CA . ARG A 1 171 ? -7.093 6.300 11.290 1.00 84.62 171 ARG A CA 1
ATOM 1328 C C . ARG A 1 171 ? -5.764 6.954 11.664 1.00 84.62 171 ARG A C 1
ATOM 1330 O O . ARG A 1 171 ? -5.719 8.178 11.741 1.00 84.62 171 ARG A O 1
ATOM 1337 N N . ALA A 1 172 ? -4.686 6.192 11.858 1.00 81.69 172 ALA A N 1
ATOM 1338 C CA . ALA A 1 172 ? -3.344 6.736 12.073 1.00 81.69 172 ALA A CA 1
ATOM 1339 C C . ALA A 1 172 ? -2.897 7.625 10.914 1.00 81.69 172 ALA A C 1
ATOM 1341 O O . ALA A 1 172 ? -2.418 8.732 11.159 1.00 81.69 172 ALA A O 1
ATOM 1342 N N . GLY A 1 173 ? -3.137 7.194 9.676 1.00 83.44 173 GLY A N 1
ATOM 1343 C CA . GLY A 1 173 ? -2.860 7.989 8.484 1.00 83.44 173 GLY A CA 1
ATOM 1344 C C . GLY A 1 173 ? -3.624 9.310 8.466 1.00 83.44 173 GLY A C 1
ATOM 1345 O O . GLY A 1 173 ? -3.027 10.368 8.278 1.00 83.44 173 GLY A O 1
ATOM 1346 N N . LEU A 1 174 ? -4.931 9.276 8.743 1.00 82.75 174 LEU A N 1
ATOM 1347 C CA . LEU A 1 174 ? -5.758 10.491 8.792 1.00 82.75 174 LEU A CA 1
ATOM 1348 C C . LEU A 1 174 ? -5.301 11.468 9.881 1.00 82.75 174 LEU A C 1
ATOM 1350 O O . LEU A 1 174 ? -5.204 12.671 9.644 1.00 82.75 174 LEU A O 1
ATOM 1354 N N . ARG A 1 175 ? -4.977 10.954 11.072 1.00 76.62 175 ARG A N 1
ATOM 1355 C CA . ARG A 1 175 ? -4.437 11.761 12.178 1.00 76.62 175 ARG A CA 1
ATOM 1356 C C . ARG A 1 175 ? -3.128 12.428 11.792 1.00 76.62 175 ARG A C 1
ATOM 1358 O O . ARG A 1 175 ? -2.913 13.598 12.098 1.00 76.62 175 ARG A O 1
ATOM 1365 N N . TYR A 1 176 ? -2.272 11.672 11.121 1.00 77.81 176 TYR A N 1
ATOM 1366 C CA . TYR A 1 176 ? -0.991 12.149 10.652 1.00 77.81 176 TYR A CA 1
ATOM 1367 C C . TYR A 1 176 ? -1.163 13.265 9.603 1.00 77.81 176 TYR A C 1
ATOM 1369 O O . TYR A 1 176 ? -0.553 14.324 9.734 1.00 77.81 176 TYR A O 1
ATOM 1377 N N . LEU A 1 177 ? -2.095 13.117 8.655 1.00 79.56 177 LEU A N 1
ATOM 1378 C CA . LEU A 1 177 ? -2.449 14.175 7.698 1.00 79.56 177 LEU A CA 1
ATOM 1379 C C . LEU A 1 177 ? -3.023 15.431 8.375 1.00 79.56 177 LEU A C 1
ATOM 1381 O O . LEU A 1 177 ? -2.649 16.549 8.019 1.00 79.56 177 LEU A O 1
ATOM 1385 N N . HIS A 1 178 ? -3.890 15.270 9.377 1.00 77.38 178 HIS A N 1
ATOM 1386 C CA . HIS A 1 178 ? -4.418 16.398 10.149 1.00 77.38 178 HIS A CA 1
ATOM 1387 C C . HIS A 1 178 ? -3.304 17.137 10.904 1.00 77.38 178 HIS A C 1
ATOM 1389 O O . HIS A 1 178 ? -3.272 18.366 10.932 1.00 77.38 178 HIS A O 1
ATOM 1395 N N . HIS A 1 179 ? -2.357 16.401 11.492 1.00 72.94 179 HIS A N 1
ATOM 1396 C CA . HIS A 1 179 ? -1.196 16.983 12.167 1.00 72.94 179 HIS A CA 1
ATOM 1397 C C . HIS A 1 179 ? -0.317 17.796 11.208 1.00 72.94 179 HIS A C 1
ATOM 1399 O O . HIS A 1 179 ? 0.107 18.898 11.551 1.00 72.94 179 HIS A O 1
ATOM 1405 N N . LEU A 1 180 ? -0.120 17.302 9.984 1.00 74.50 180 LEU A N 1
ATOM 1406 C CA . LEU A 1 180 ? 0.568 18.029 8.915 1.00 74.50 180 LEU A CA 1
ATOM 1407 C C . LEU A 1 180 ? -0.224 19.237 8.381 1.00 74.50 180 LEU A C 1
ATOM 1409 O O . LEU A 1 180 ? 0.242 19.900 7.458 1.00 74.50 180 LEU A O 1
ATOM 1413 N N . LYS A 1 181 ? -1.421 19.518 8.924 1.00 75.06 181 LYS A N 1
ATOM 1414 C CA . LYS A 1 181 ? -2.364 20.534 8.423 1.00 75.06 181 LYS A CA 1
ATOM 1415 C C . LYS A 1 181 ? -2.676 20.348 6.934 1.00 75.06 181 LYS A C 1
ATOM 1417 O O . LYS A 1 181 ? -2.941 21.305 6.213 1.00 75.06 181 LYS A O 1
ATOM 1422 N N . ALA A 1 182 ? -2.622 19.097 6.477 1.00 75.44 182 ALA A N 1
ATOM 1423 C CA . ALA A 1 182 ? -2.845 18.726 5.088 1.00 75.44 182 ALA A CA 1
ATOM 1424 C C . ALA A 1 182 ? -4.327 18.641 4.723 1.00 75.44 182 ALA A C 1
ATOM 1426 O O . ALA A 1 182 ? -4.660 18.695 3.539 1.00 75.44 182 ALA A O 1
ATOM 1427 N N . LEU A 1 183 ? -5.174 18.463 5.739 1.00 72.62 183 LEU A N 1
ATOM 1428 C CA . LEU A 1 183 ? -6.624 18.391 5.639 1.00 72.62 183 LEU A CA 1
ATOM 1429 C C . LEU A 1 183 ? -7.217 19.765 5.932 1.00 72.62 183 LEU A C 1
ATOM 1431 O O . LEU A 1 183 ? -6.841 20.400 6.922 1.00 72.62 183 LEU A O 1
ATOM 1435 N N . LYS A 1 184 ? -8.165 20.213 5.109 1.00 68.88 184 LYS A N 1
ATOM 1436 C CA . LYS A 1 184 ? -9.033 21.338 5.486 1.00 68.88 184 LYS A CA 1
ATOM 1437 C C . LYS A 1 184 ? -9.958 20.909 6.630 1.00 68.88 184 LYS A C 1
ATOM 1439 O O . LYS A 1 184 ? -10.233 19.725 6.802 1.00 68.88 184 LYS A O 1
ATOM 1444 N N . LYS A 1 185 ? -10.447 21.865 7.425 1.00 55.91 185 LYS A N 1
ATOM 1445 C CA . LYS A 1 185 ? -11.230 21.603 8.649 1.00 55.91 185 LYS A CA 1
ATOM 1446 C C . LYS A 1 185 ? -12.538 20.838 8.365 1.00 55.91 185 LYS A C 1
ATOM 1448 O O . LYS A 1 185 ? -13.046 20.139 9.237 1.00 55.91 185 LYS A O 1
ATOM 1453 N N . GLU A 1 186 ? -13.032 20.931 7.135 1.00 57.00 186 GLU A N 1
ATOM 1454 C CA . GLU A 1 186 ? -14.239 20.286 6.618 1.00 57.00 186 GLU A CA 1
ATOM 1455 C C . GLU A 1 186 ? -13.940 19.015 5.795 1.00 57.00 186 GLU A C 1
ATOM 1457 O O . GLU A 1 186 ? -14.858 18.260 5.472 1.00 57.00 186 GLU A O 1
ATOM 1462 N N . GLU A 1 187 ? -12.672 18.751 5.455 1.00 59.16 187 GLU A N 1
ATOM 1463 C CA . GLU A 1 187 ? -12.274 17.576 4.678 1.00 59.16 187 GLU A CA 1
ATOM 1464 C C . GLU A 1 187 ? -12.297 16.329 5.575 1.00 59.16 187 GLU A C 1
ATOM 1466 O O . GLU A 1 187 ? -11.483 16.152 6.483 1.00 59.16 187 GLU A O 1
ATOM 1471 N N . ARG A 1 188 ? -13.227 15.420 5.277 1.00 58.75 188 ARG A N 1
ATOM 1472 C CA . ARG A 1 188 ? -13.192 14.028 5.732 1.00 58.75 188 ARG A CA 1
ATOM 1473 C C . ARG A 1 188 ? -12.803 13.151 4.542 1.00 58.75 188 ARG A C 1
ATOM 1475 O O . ARG A 1 188 ? -13.700 12.542 3.961 1.00 58.75 188 ARG A O 1
ATOM 1482 N N . PRO A 1 189 ? -11.517 13.081 4.146 1.00 58.69 189 PRO A N 1
ATOM 1483 C CA . PRO A 1 189 ? -11.117 12.197 3.064 1.00 58.69 189 PRO A CA 1
ATOM 1484 C C . PRO A 1 189 ? -11.196 10.771 3.590 1.00 58.69 189 PRO A C 1
ATOM 1486 O O . PRO A 1 189 ? -10.261 10.243 4.190 1.00 58.69 189 PRO A O 1
ATOM 1489 N N . ILE A 1 190 ? -12.373 10.177 3.457 1.00 55.44 190 ILE A N 1
ATOM 1490 C CA . ILE A 1 190 ? -12.627 8.822 3.925 1.00 55.44 190 ILE A CA 1
ATOM 1491 C C . ILE A 1 190 ? -12.153 7.820 2.865 1.00 55.44 190 ILE A C 1
ATOM 1493 O O . ILE A 1 190 ? -11.964 6.656 3.197 1.00 55.44 190 ILE A O 1
ATOM 1497 N N . LEU A 1 191 ? -11.917 8.228 1.604 1.00 62.16 191 LEU A N 1
ATOM 1498 C CA . LEU A 1 191 ? -11.715 7.263 0.520 1.00 62.16 191 LEU A CA 1
ATOM 1499 C C . LEU A 1 191 ? -10.641 7.626 -0.517 1.00 62.16 191 LEU A C 1
ATOM 1501 O O . LEU A 1 191 ? -10.610 8.709 -1.100 1.00 62.16 191 LEU A O 1
ATOM 1505 N N . ASP A 1 192 ? -9.820 6.605 -0.759 1.00 63.91 192 ASP A N 1
ATOM 1506 C CA . ASP A 1 192 ? -9.013 6.278 -1.932 1.00 63.91 192 ASP A CA 1
ATOM 1507 C C . ASP A 1 192 ? -8.299 7.464 -2.618 1.00 63.91 192 ASP A C 1
ATOM 1509 O O . ASP A 1 192 ? -7.180 7.823 -2.255 1.00 63.91 192 ASP A O 1
ATOM 1513 N N . ASP A 1 193 ? -8.937 8.066 -3.627 1.00 65.31 193 ASP A N 1
ATOM 1514 C CA . ASP A 1 193 ? -8.323 9.052 -4.522 1.00 65.31 193 ASP A CA 1
ATOM 1515 C C . ASP A 1 193 ? -8.073 10.400 -3.864 1.00 65.31 193 ASP A C 1
ATOM 1517 O O . ASP A 1 193 ? -7.096 11.068 -4.200 1.00 65.31 193 ASP A O 1
ATOM 1521 N N . GLU A 1 194 ? -8.939 10.813 -2.939 1.00 75.62 194 GLU A N 1
ATOM 1522 C CA . GLU A 1 194 ? -8.765 12.083 -2.237 1.00 75.62 194 GLU A CA 1
ATOM 1523 C C . GLU A 1 194 ? -7.512 12.029 -1.368 1.00 75.62 194 GLU A C 1
ATOM 1525 O O . GLU A 1 194 ? -6.727 12.978 -1.338 1.00 75.62 194 GLU A O 1
ATOM 1530 N N . ARG A 1 195 ? -7.278 10.880 -0.721 1.00 79.31 195 ARG A N 1
ATOM 1531 C CA . ARG A 1 195 ? -6.082 10.632 0.083 1.00 79.31 195 ARG A CA 1
ATOM 1532 C C . ARG A 1 195 ? -4.825 10.664 -0.782 1.00 79.31 195 ARG A C 1
ATOM 1534 O O . ARG A 1 195 ? -3.875 11.348 -0.405 1.00 79.31 195 ARG A O 1
ATOM 1541 N N . ASP A 1 196 ? -4.827 10.000 -1.937 1.00 82.44 196 ASP A N 1
ATOM 1542 C CA . ASP A 1 196 ? -3.695 10.043 -2.872 1.00 82.44 196 ASP A CA 1
ATOM 1543 C C . ASP A 1 196 ? -3.430 11.471 -3.363 1.00 82.44 196 ASP A C 1
ATOM 1545 O O . ASP A 1 196 ? -2.296 11.935 -3.306 1.00 82.44 196 ASP A O 1
ATOM 1549 N N . THR A 1 197 ? -4.467 12.221 -3.740 1.00 84.88 197 THR A N 1
ATOM 1550 C CA . THR A 1 197 ? -4.331 13.618 -4.184 1.00 84.88 197 THR A CA 1
ATOM 1551 C C . THR A 1 197 ? -3.790 14.533 -3.078 1.00 84.88 197 THR A C 1
ATOM 1553 O O . THR A 1 197 ? -2.949 15.398 -3.339 1.00 84.88 197 THR A O 1
ATOM 1556 N N . ILE A 1 198 ? -4.214 14.345 -1.824 1.00 83.81 198 ILE A N 1
ATOM 1557 C CA . ILE A 1 198 ? -3.658 15.074 -0.673 1.00 83.81 198 ILE A CA 1
ATOM 1558 C C . ILE A 1 198 ? -2.176 14.732 -0.497 1.00 83.81 198 ILE A C 1
ATOM 1560 O O . ILE A 1 198 ? -1.357 15.638 -0.331 1.00 83.81 198 ILE A O 1
ATOM 1564 N N . LEU A 1 199 ? -1.820 13.447 -0.558 1.00 81.62 199 LEU A N 1
ATOM 1565 C CA . LEU A 1 199 ? -0.434 12.994 -0.43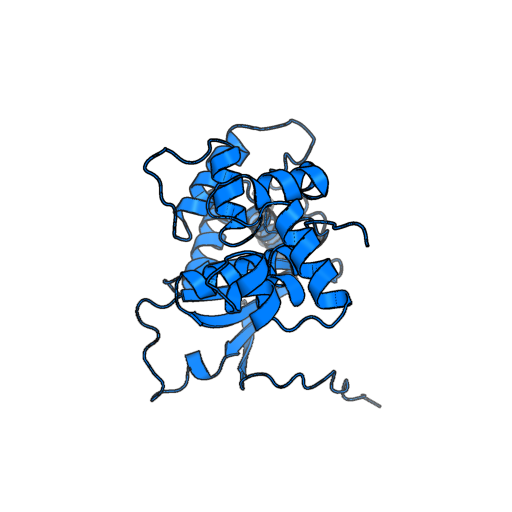8 1.00 81.62 199 LEU A CA 1
ATOM 1566 C C . LEU A 1 199 ? 0.442 13.529 -1.573 1.00 81.62 199 LEU A C 1
ATOM 1568 O O . LEU A 1 199 ? 1.564 13.964 -1.324 1.00 81.62 199 LEU A O 1
ATOM 1572 N N . GLU A 1 200 ? -0.066 13.559 -2.801 1.00 84.19 200 GLU A N 1
ATOM 1573 C CA . GLU A 1 200 ? 0.626 14.124 -3.957 1.00 84.19 200 GLU A CA 1
ATOM 1574 C C . GLU A 1 200 ? 0.861 15.622 -3.793 1.00 84.19 200 GLU A C 1
ATOM 1576 O O . GLU A 1 200 ? 1.981 16.094 -3.995 1.00 84.19 200 GLU A O 1
ATOM 1581 N N . ARG A 1 201 ? -0.165 16.372 -3.369 1.00 83.38 201 ARG A N 1
ATOM 1582 C CA . ARG A 1 201 ? -0.044 17.803 -3.063 1.00 83.38 201 ARG A CA 1
ATOM 1583 C C . ARG A 1 201 ? 1.027 18.043 -2.004 1.00 83.38 201 ARG A C 1
ATOM 1585 O O . ARG A 1 201 ? 1.891 18.898 -2.193 1.00 83.38 201 ARG A O 1
ATOM 1592 N N . LEU A 1 202 ? 1.002 17.272 -0.917 1.00 78.50 202 LEU A N 1
ATOM 1593 C CA . LEU A 1 202 ? 2.002 17.367 0.145 1.00 78.50 202 LEU A CA 1
ATOM 1594 C C . LEU A 1 202 ? 3.411 17.065 -0.372 1.00 78.50 202 LEU A C 1
ATOM 1596 O O . LEU A 1 202 ? 4.318 17.872 -0.165 1.00 78.50 202 LEU A O 1
ATOM 1600 N N . ALA A 1 203 ? 3.579 15.955 -1.092 1.00 76.69 203 ALA A N 1
ATOM 1601 C CA . ALA A 1 203 ? 4.858 15.538 -1.655 1.00 76.69 203 ALA A CA 1
ATOM 1602 C C . ALA A 1 203 ? 5.435 16.587 -2.624 1.00 76.69 203 ALA A C 1
ATOM 1604 O O . ALA A 1 203 ? 6.631 16.867 -2.579 1.00 76.69 203 ALA A O 1
ATOM 1605 N N . ARG A 1 204 ? 4.589 17.221 -3.450 1.00 76.88 204 ARG A N 1
ATOM 1606 C CA . ARG A 1 204 ? 4.993 18.303 -4.367 1.00 76.88 204 ARG A CA 1
ATOM 1607 C C . ARG A 1 204 ? 5.309 19.616 -3.642 1.00 76.88 204 ARG A C 1
ATOM 1609 O O . ARG A 1 204 ? 6.189 20.341 -4.087 1.00 76.88 204 ARG A O 1
ATOM 1616 N N . SER A 1 205 ? 4.612 19.926 -2.544 1.00 67.44 205 SER A N 1
ATOM 1617 C CA . SER A 1 205 ? 4.781 21.173 -1.772 1.00 67.44 205 SER A CA 1
ATOM 1618 C C . SER A 1 205 ? 6.023 21.209 -0.873 1.00 67.44 205 SER A C 1
ATOM 1620 O O . SER A 1 205 ? 6.456 22.282 -0.466 1.00 67.44 205 SER A O 1
ATOM 1622 N N . SER A 1 206 ? 6.617 20.050 -0.575 1.00 58.00 206 SER A N 1
ATOM 1623 C CA . SER A 1 206 ? 7.837 19.928 0.233 1.00 58.00 206 SER A CA 1
ATOM 1624 C C . SER A 1 206 ? 8.981 19.244 -0.538 1.00 58.00 206 SER A C 1
ATOM 1626 O O . SER A 1 206 ? 9.484 18.211 -0.090 1.00 58.00 206 SER A O 1
ATOM 1628 N N . PRO A 1 207 ? 9.438 19.761 -1.693 1.00 51.62 207 PRO A N 1
ATOM 1629 C CA . PRO A 1 207 ? 10.497 19.113 -2.455 1.00 51.62 207 PRO A CA 1
ATOM 1630 C C . PRO A 1 207 ? 11.856 19.398 -1.796 1.00 51.62 207 PRO A C 1
ATOM 1632 O O . PRO A 1 207 ? 12.441 20.462 -1.988 1.00 51.62 207 PRO A O 1
ATOM 1635 N N . ARG A 1 208 ? 12.398 18.464 -0.999 1.00 49.84 208 ARG A N 1
ATOM 1636 C CA . ARG A 1 208 ? 13.819 18.543 -0.611 1.00 49.84 208 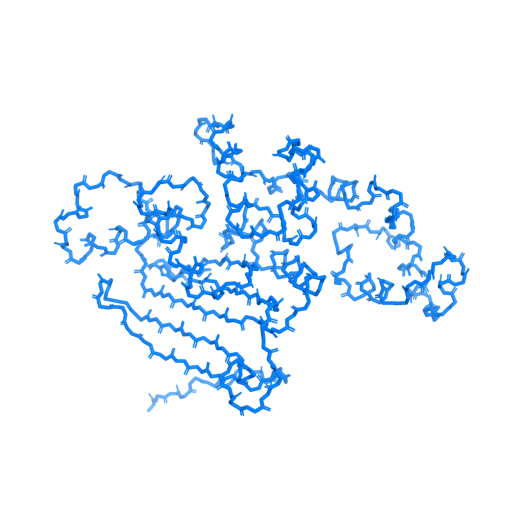ARG A CA 1
ATOM 1637 C C . ARG A 1 208 ? 14.662 18.025 -1.774 1.00 49.84 208 ARG A C 1
ATOM 1639 O O . ARG A 1 208 ? 14.505 16.883 -2.195 1.00 49.84 208 ARG A O 1
ATOM 1646 N N . LYS A 1 209 ? 15.557 18.868 -2.299 1.00 39.56 209 LYS A N 1
ATOM 1647 C CA . LYS A 1 209 ? 16.584 18.460 -3.272 1.00 39.56 209 LYS A CA 1
ATOM 1648 C C . LYS A 1 209 ? 17.442 17.341 -2.671 1.00 39.56 209 LYS A C 1
ATOM 1650 O O . LYS A 1 209 ? 17.984 17.509 -1.585 1.00 39.56 209 LYS A O 1
ATOM 1655 N N . GLY A 1 210 ? 17.581 16.229 -3.390 1.00 42.84 210 GLY A N 1
ATOM 1656 C CA . GLY A 1 210 ? 18.598 15.202 -3.123 1.00 42.84 210 GLY A CA 1
ATOM 1657 C C . GLY A 1 210 ? 18.354 14.265 -1.933 1.00 42.84 210 GLY A C 1
ATOM 1658 O O . GLY A 1 210 ? 19.108 13.314 -1.776 1.00 42.84 210 GLY A O 1
ATOM 1659 N N . MET A 1 211 ? 17.298 14.464 -1.140 1.00 41.44 211 MET A N 1
ATOM 1660 C CA . MET A 1 211 ? 16.804 13.467 -0.184 1.00 41.44 211 MET A CA 1
ATOM 1661 C C . MET A 1 211 ? 15.384 13.060 -0.579 1.00 41.44 211 MET A C 1
ATOM 1663 O O . MET A 1 211 ? 14.597 13.936 -0.947 1.00 41.44 211 MET A O 1
ATOM 1667 N N . PRO A 1 212 ? 15.005 11.774 -0.490 1.00 41.72 212 PRO A N 1
ATOM 1668 C CA . PRO A 1 212 ? 13.612 11.391 -0.671 1.00 41.72 212 PRO A CA 1
ATOM 1669 C C . PRO A 1 212 ? 12.803 12.049 0.454 1.00 41.72 212 PRO A C 1
ATOM 1671 O O . PRO A 1 212 ? 12.890 11.606 1.592 1.00 41.72 212 PRO A O 1
ATOM 1674 N N . ASN A 1 213 ? 12.074 13.145 0.201 1.00 51.75 213 ASN A N 1
ATOM 1675 C CA . ASN A 1 213 ? 11.331 13.779 1.292 1.00 51.75 213 ASN A CA 1
ATOM 1676 C C . ASN A 1 213 ? 10.121 12.894 1.685 1.00 51.75 213 ASN A C 1
ATOM 1678 O O . ASN A 1 213 ? 9.243 12.700 0.837 1.00 51.75 213 ASN A O 1
ATOM 1682 N N . PRO A 1 214 ? 10.059 12.336 2.914 1.00 55.34 214 PRO A N 1
ATOM 1683 C CA . PRO A 1 214 ? 9.420 11.054 3.208 1.00 55.34 214 PRO A CA 1
ATOM 1684 C C . PRO A 1 214 ? 8.403 11.172 4.361 1.00 55.34 214 PRO A C 1
ATOM 1686 O O . PRO A 1 214 ? 8.655 10.654 5.440 1.00 55.34 214 PRO A O 1
ATOM 1689 N N . LEU A 1 215 ? 7.304 11.908 4.195 1.00 52.84 215 LEU A N 1
ATOM 1690 C CA . LEU A 1 215 ? 6.381 12.283 5.287 1.00 52.84 215 LEU A CA 1
ATOM 1691 C C . LEU A 1 215 ? 5.791 11.084 6.080 1.00 52.84 215 LEU A C 1
ATOM 1693 O O . LEU A 1 215 ? 4.722 10.622 5.719 1.00 52.84 215 LEU A O 1
ATOM 1697 N N . LEU A 1 216 ? 6.275 10.530 7.198 1.00 54.72 216 LEU A N 1
ATOM 1698 C CA . LEU A 1 216 ? 7.423 10.689 8.100 1.00 54.72 216 LEU A CA 1
ATOM 1699 C C . LEU A 1 216 ? 7.729 9.272 8.602 1.00 54.72 216 LEU A C 1
ATOM 1701 O O . LEU A 1 216 ? 7.173 8.861 9.622 1.00 54.72 216 LEU A O 1
ATOM 1705 N N . ALA A 1 217 ? 8.606 8.518 7.938 1.00 51.09 217 ALA A N 1
ATOM 1706 C CA . ALA A 1 217 ? 9.193 7.356 8.609 1.00 51.09 217 ALA A CA 1
ATOM 1707 C C . ALA A 1 217 ? 10.028 7.849 9.805 1.00 51.09 217 ALA A C 1
ATOM 1709 O O . ALA A 1 217 ? 9.853 7.379 10.915 1.00 51.09 217 ALA A O 1
ATOM 1710 N N . GLU A 1 218 ? 10.839 8.893 9.634 1.00 48.00 218 GLU A N 1
ATOM 1711 C CA . GLU A 1 218 ? 11.826 9.309 10.639 1.00 48.00 218 GLU A CA 1
ATOM 1712 C C . GLU A 1 218 ? 11.215 9.780 11.978 1.00 48.00 218 GLU A C 1
ATOM 1714 O O . GLU A 1 218 ? 11.646 9.331 13.040 1.00 48.00 218 GLU A O 1
ATOM 1719 N N . HIS A 1 219 ? 10.153 10.601 11.968 1.00 51.22 219 HIS A N 1
ATOM 1720 C CA . HIS A 1 219 ? 9.477 10.988 13.218 1.00 51.22 219 HIS A CA 1
ATOM 1721 C C . HIS A 1 219 ? 8.515 9.908 13.741 1.00 51.22 219 HIS A C 1
ATOM 1723 O O . HIS A 1 219 ? 8.423 9.745 14.949 1.00 51.22 219 HIS A O 1
ATOM 1729 N N . TRP A 1 220 ? 7.828 9.120 12.904 1.00 56.34 220 TRP A N 1
ATOM 1730 C CA . TRP A 1 220 ? 6.967 8.030 13.409 1.00 56.34 220 TRP A CA 1
ATOM 1731 C C . TRP A 1 220 ? 7.766 6.824 13.936 1.00 56.34 220 TRP A C 1
ATOM 1733 O O . TRP A 1 220 ? 7.303 6.074 14.804 1.00 56.34 220 TRP A O 1
ATOM 1743 N N . LEU A 1 221 ? 8.991 6.634 13.440 1.00 55.69 221 LEU A N 1
ATOM 1744 C CA . LEU A 1 221 ? 9.949 5.670 13.976 1.00 55.69 221 LEU A CA 1
ATOM 1745 C C . LEU A 1 221 ? 10.422 6.071 15.379 1.00 55.69 221 LEU A C 1
ATOM 1747 O O . LEU A 1 221 ? 10.711 5.169 16.168 1.00 55.69 221 LEU A O 1
ATOM 1751 N N . ASN A 1 222 ? 10.391 7.363 15.732 1.00 64.88 222 ASN A N 1
ATOM 1752 C CA . ASN A 1 222 ? 10.556 7.810 17.114 1.00 64.88 222 ASN A CA 1
ATOM 1753 C C . ASN A 1 222 ? 9.325 7.382 17.958 1.00 64.88 222 ASN A C 1
ATOM 1755 O O . ASN A 1 222 ? 8.214 7.872 17.721 1.00 64.88 222 ASN A O 1
ATOM 175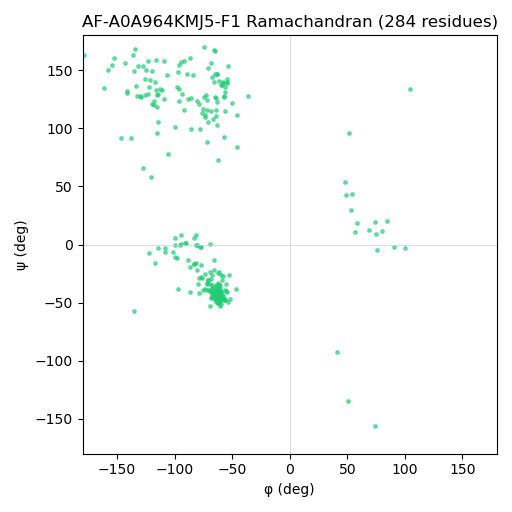9 N N . PRO A 1 223 ? 9.495 6.483 18.951 1.00 67.06 223 PRO A N 1
ATOM 1760 C CA . PRO A 1 223 ? 8.388 5.982 19.769 1.00 67.06 223 PRO A CA 1
ATOM 1761 C C . PRO A 1 223 ? 7.655 7.071 20.561 1.00 67.06 223 PRO A C 1
ATOM 1763 O O . PRO A 1 223 ? 6.437 6.998 20.702 1.00 67.06 223 PRO A O 1
ATOM 1766 N N . GLU A 1 224 ? 8.361 8.097 21.040 1.00 66.81 224 GLU A N 1
ATOM 1767 C CA . GLU A 1 224 ? 7.777 9.194 21.822 1.00 66.81 224 GLU A CA 1
ATOM 1768 C C . GLU A 1 224 ? 6.893 10.091 20.954 1.00 66.81 224 GLU A C 1
ATOM 1770 O O . GLU A 1 224 ? 5.818 10.532 21.369 1.00 66.81 224 GLU A O 1
ATOM 1775 N N . TYR A 1 225 ? 7.326 10.342 19.718 1.00 63.81 225 TYR A N 1
ATOM 1776 C CA . TYR A 1 225 ? 6.547 11.111 18.754 1.00 63.81 225 TYR A CA 1
ATOM 1777 C C . TYR A 1 225 ? 5.298 10.337 18.316 1.00 63.81 225 TYR A C 1
ATOM 1779 O O . TYR A 1 225 ? 4.194 10.889 18.341 1.00 63.81 225 TYR A O 1
ATOM 1787 N N . ALA A 1 226 ? 5.443 9.046 17.991 1.00 65.44 226 ALA A N 1
ATOM 1788 C CA . ALA A 1 226 ? 4.311 8.181 17.665 1.00 65.44 226 ALA A CA 1
ATOM 1789 C C . ALA A 1 226 ? 3.305 8.123 18.825 1.00 65.44 226 ALA A C 1
ATOM 1791 O O . ALA A 1 226 ? 2.111 8.325 18.613 1.00 65.44 226 ALA A O 1
ATOM 1792 N N . ALA A 1 227 ? 3.779 7.934 20.059 1.00 68.25 227 ALA A N 1
ATOM 1793 C CA . ALA A 1 227 ? 2.932 7.900 21.244 1.00 68.25 227 ALA A CA 1
ATOM 1794 C C . ALA A 1 227 ? 2.164 9.213 21.457 1.00 68.25 227 ALA A C 1
ATOM 1796 O O . ALA A 1 227 ? 0.961 9.183 21.705 1.00 68.25 227 ALA A O 1
ATOM 1797 N N . ARG A 1 228 ? 2.810 10.370 21.275 1.00 68.69 228 ARG A N 1
ATOM 1798 C CA . ARG A 1 228 ? 2.160 11.686 21.391 1.00 68.69 228 ARG A CA 1
ATOM 1799 C C . ARG A 1 228 ? 1.040 11.875 20.371 1.00 68.69 228 ARG A C 1
ATOM 1801 O O . ARG A 1 228 ? -0.026 12.386 20.704 1.00 68.69 228 ARG A O 1
ATOM 1808 N N . VAL A 1 229 ? 1.259 11.439 19.132 1.00 64.81 229 VAL A N 1
ATOM 1809 C CA . VAL A 1 229 ? 0.255 11.547 18.061 1.00 64.81 229 VAL A CA 1
ATOM 1810 C C . VAL A 1 229 ? -0.884 10.538 18.266 1.00 64.81 229 VAL A C 1
ATOM 1812 O O . VAL A 1 229 ? -2.054 10.863 18.035 1.00 64.81 229 VAL A O 1
ATOM 1815 N N . ILE A 1 230 ? -0.567 9.323 18.729 1.00 65.50 230 ILE A N 1
ATOM 1816 C CA . ILE A 1 230 ? -1.540 8.262 19.021 1.00 65.50 230 ILE A CA 1
ATOM 1817 C C . ILE A 1 230 ? -2.425 8.649 20.216 1.00 65.50 230 ILE A C 1
ATOM 1819 O O . ILE A 1 230 ? -3.647 8.534 20.112 1.00 65.50 230 ILE A O 1
ATOM 1823 N N . CYS A 1 231 ? -1.844 9.167 21.300 1.00 74.25 231 CYS A N 1
ATOM 1824 C CA . CYS A 1 231 ? -2.519 9.424 22.578 1.00 74.25 231 CYS A CA 1
ATOM 1825 C C . CYS A 1 231 ? -3.043 10.866 22.760 1.00 74.25 231 CYS A C 1
ATOM 1827 O O . CYS A 1 231 ? -3.606 11.177 23.801 1.00 74.25 231 CYS A O 1
ATOM 1829 N N . GLY A 1 232 ? -2.859 11.761 21.784 1.00 52.03 232 GLY A N 1
ATOM 1830 C CA . GLY A 1 232 ? -3.037 13.210 21.971 1.00 52.03 232 GLY A CA 1
ATOM 1831 C C . GLY A 1 232 ? -4.460 13.795 21.915 1.00 52.03 232 GLY A C 1
ATOM 1832 O O . GLY A 1 232 ? -4.572 15.016 21.876 1.00 52.03 232 GLY A O 1
ATOM 1833 N N . SER A 1 233 ? -5.540 13.001 21.864 1.00 57.16 233 SER A N 1
ATOM 1834 C CA . SER A 1 233 ? -6.925 13.529 21.836 1.00 57.16 233 SER A CA 1
ATOM 1835 C C . SER A 1 233 ? -7.804 12.963 22.955 1.00 57.16 233 SER A C 1
ATOM 1837 O O . SER A 1 233 ? -7.608 11.830 23.383 1.00 57.16 233 SER A O 1
ATOM 1839 N N . GLY A 1 234 ? -8.785 13.752 23.417 1.00 56.41 234 GLY A N 1
ATOM 1840 C CA . GLY A 1 234 ? -9.603 13.445 24.604 1.00 56.41 234 GLY A CA 1
ATOM 1841 C C . GLY A 1 234 ? -10.524 12.220 24.496 1.00 56.41 234 GLY A C 1
ATOM 1842 O O . GLY A 1 234 ? -11.019 11.740 25.506 1.00 56.41 234 GLY A O 1
ATOM 1843 N N . ASP A 1 235 ? -10.732 11.680 23.294 1.00 63.38 235 ASP A N 1
ATOM 1844 C CA . ASP A 1 235 ? -11.492 10.449 23.017 1.00 63.38 235 ASP A CA 1
ATOM 1845 C C . ASP A 1 235 ? -10.623 9.166 23.038 1.00 63.38 235 ASP A C 1
ATOM 1847 O O . ASP A 1 235 ? -11.093 8.044 22.769 1.00 63.38 235 ASP A O 1
ATOM 1851 N N . ARG A 1 236 ? -9.324 9.306 23.329 1.00 69.25 236 ARG A N 1
ATOM 1852 C CA . ARG A 1 236 ? -8.334 8.227 23.266 1.00 69.25 236 ARG A CA 1
ATOM 1853 C C . ARG A 1 236 ? -7.735 7.907 24.618 1.00 69.25 236 ARG A C 1
ATOM 1855 O O . ARG A 1 236 ? -7.705 8.732 25.519 1.00 69.25 236 ARG A O 1
ATOM 1862 N N . PHE A 1 237 ? -7.196 6.692 24.693 1.00 74.56 237 PHE A N 1
ATOM 1863 C CA . PHE A 1 237 ? -6.338 6.321 25.800 1.00 74.56 237 PHE A CA 1
ATOM 1864 C C . PHE A 1 237 ? -5.072 7.176 25.780 1.00 74.56 237 PHE A C 1
ATOM 1866 O O . PHE A 1 237 ? -4.383 7.238 24.755 1.00 74.56 237 PHE A O 1
ATOM 1873 N N . THR A 1 238 ? -4.793 7.826 26.905 1.00 80.19 238 THR A N 1
ATOM 1874 C CA . THR A 1 238 ? -3.525 8.510 27.152 1.00 80.19 238 THR A CA 1
ATOM 1875 C C . THR A 1 238 ? -2.386 7.493 27.232 1.00 80.19 238 THR A C 1
ATOM 1877 O O . THR A 1 238 ? -2.613 6.285 27.347 1.00 80.19 238 THR A O 1
ATOM 1880 N N . LEU A 1 239 ? -1.139 7.974 27.187 1.00 79.25 239 LEU A N 1
ATOM 1881 C CA . LEU A 1 239 ? 0.036 7.126 27.405 1.00 79.25 239 LEU A CA 1
ATOM 1882 C C . LEU A 1 239 ? -0.091 6.332 28.717 1.00 79.25 239 LEU A C 1
ATOM 1884 O O . LEU A 1 239 ? 0.078 5.112 28.723 1.00 79.25 239 LEU A O 1
ATOM 1888 N N . ASP A 1 240 ? -0.480 7.022 29.788 1.00 81.69 240 ASP A N 1
ATOM 1889 C CA . ASP A 1 240 ? -0.622 6.445 31.124 1.00 81.69 240 ASP A CA 1
ATOM 1890 C C . ASP A 1 240 ? -1.718 5.389 31.174 1.00 81.69 240 ASP A C 1
ATOM 1892 O O . ASP A 1 240 ? -1.531 4.330 31.768 1.00 81.69 240 ASP A O 1
ATOM 1896 N N . GLN A 1 241 ? -2.837 5.623 30.486 1.00 84.50 241 GLN A N 1
ATOM 1897 C CA . GLN A 1 241 ? -3.924 4.651 30.422 1.00 84.50 241 GLN A CA 1
ATOM 1898 C C . GLN A 1 241 ? -3.515 3.393 29.648 1.00 84.50 241 GLN A C 1
ATOM 1900 O O . GLN A 1 241 ? -3.830 2.285 30.076 1.00 84.50 241 GLN A O 1
ATOM 1905 N N . VAL A 1 242 ? -2.775 3.525 28.539 1.00 85.00 242 VAL A N 1
ATOM 1906 C CA . VAL A 1 242 ? -2.240 2.363 27.805 1.00 85.00 242 VAL A CA 1
ATOM 1907 C C . VAL A 1 242 ? -1.242 1.582 28.668 1.00 85.00 242 VAL A C 1
ATOM 1909 O O . VAL A 1 242 ? -1.300 0.351 28.699 1.00 85.00 242 VAL A O 1
ATOM 1912 N N . ALA A 1 243 ? -0.365 2.277 29.400 1.00 84.75 243 ALA A N 1
ATOM 1913 C CA . ALA A 1 243 ? 0.569 1.659 30.342 1.00 84.75 243 ALA A CA 1
ATOM 1914 C C . ALA A 1 243 ? -0.158 0.930 31.476 1.00 84.75 243 ALA A C 1
ATOM 1916 O O . ALA A 1 243 ? 0.148 -0.225 31.763 1.00 84.75 243 ALA A O 1
ATOM 1917 N N . GLN A 1 244 ? -1.164 1.563 32.077 1.00 86.56 244 GLN A N 1
ATOM 1918 C CA . GLN A 1 244 ? -1.944 0.981 33.164 1.00 86.56 244 GLN A CA 1
ATOM 1919 C C . GLN A 1 244 ? -2.729 -0.253 32.709 1.00 86.56 244 GLN A C 1
ATOM 1921 O O . GLN A 1 244 ? -2.694 -1.266 33.399 1.00 86.56 244 GLN A O 1
ATOM 1926 N N . ILE A 1 245 ? -3.346 -0.228 31.520 1.00 88.38 245 ILE A N 1
ATOM 1927 C CA . ILE A 1 245 ? -4.020 -1.403 30.938 1.00 88.38 245 ILE A CA 1
ATOM 1928 C C . ILE A 1 245 ? -3.057 -2.587 30.820 1.00 88.38 245 ILE A C 1
ATOM 1930 O O . ILE A 1 245 ? -3.411 -3.707 31.184 1.00 88.38 245 ILE A O 1
ATOM 1934 N N . ARG A 1 246 ? -1.847 -2.352 30.303 1.00 89.31 246 ARG A N 1
ATOM 1935 C CA . ARG A 1 246 ? -0.854 -3.417 30.112 1.00 89.31 246 ARG A CA 1
ATOM 1936 C C . ARG A 1 246 ? -0.309 -3.946 31.431 1.00 89.31 246 ARG A C 1
ATOM 1938 O O . ARG A 1 246 ? -0.182 -5.159 31.554 1.00 89.31 246 ARG A O 1
ATOM 1945 N N . ARG A 1 247 ? -0.059 -3.069 32.410 1.00 88.06 247 ARG A N 1
ATOM 1946 C CA . ARG A 1 247 ? 0.361 -3.461 33.765 1.00 88.06 247 ARG A CA 1
ATOM 1947 C C . ARG A 1 247 ? -0.703 -4.291 34.482 1.00 88.06 247 ARG A C 1
ATOM 1949 O O . ARG A 1 247 ? -0.394 -5.343 35.016 1.00 88.06 247 ARG A O 1
ATOM 1956 N N . LEU A 1 248 ? -1.965 -3.866 34.451 1.00 87.12 248 LEU A N 1
ATOM 1957 C CA . LEU A 1 248 ? -3.051 -4.637 35.067 1.00 87.12 248 LEU A CA 1
ATOM 1958 C C . LEU A 1 248 ? -3.229 -5.998 34.375 1.00 87.12 248 LEU A C 1
ATOM 1960 O O . LEU A 1 248 ? -3.430 -7.022 35.019 1.00 87.12 248 LEU A O 1
ATOM 1964 N N . ALA A 1 249 ? -3.113 -6.046 33.049 1.00 87.38 249 ALA A N 1
ATOM 1965 C CA . ALA A 1 249 ? -3.190 -7.315 32.338 1.00 87.38 249 ALA A CA 1
ATOM 1966 C C . ALA A 1 249 ? -1.995 -8.240 32.634 1.00 87.38 249 ALA A C 1
ATOM 1968 O O . ALA A 1 249 ? -2.187 -9.453 32.706 1.00 87.38 249 ALA A O 1
ATOM 1969 N N . SER A 1 250 ? -0.784 -7.703 32.833 1.00 87.19 250 SER A N 1
ATOM 1970 C CA . SER A 1 250 ? 0.391 -8.516 33.177 1.00 87.19 250 SER A CA 1
ATOM 1971 C C . SER A 1 250 ? 0.312 -9.110 34.586 1.00 87.19 250 SER A C 1
ATOM 1973 O O . SER A 1 250 ? 0.887 -10.170 34.816 1.00 87.19 250 SER A O 1
ATOM 1975 N N . THR A 1 251 ? -0.458 -8.505 35.498 1.00 88.06 251 THR A N 1
ATOM 1976 C CA . THR A 1 251 ? -0.773 -9.076 36.821 1.00 88.06 251 THR A CA 1
ATOM 1977 C C . THR A 1 251 ? -1.934 -10.077 36.797 1.00 88.06 251 THR A C 1
ATOM 1979 O O . THR A 1 251 ? -2.361 -10.546 37.848 1.00 88.06 251 THR A O 1
ATOM 1982 N N . GLY A 1 252 ? -2.462 -10.415 35.615 1.00 86.62 252 GLY A N 1
ATOM 1983 C CA . GLY A 1 252 ? -3.577 -11.352 35.460 1.00 86.62 252 GLY A CA 1
ATOM 1984 C C . GLY A 1 252 ? -4.958 -10.743 35.720 1.00 86.62 252 GLY A C 1
ATOM 1985 O O . GLY A 1 252 ? -5.937 -11.485 35.800 1.00 86.62 252 GLY A O 1
ATOM 1986 N N . THR A 1 253 ? -5.070 -9.415 35.828 1.00 87.12 253 THR A N 1
ATOM 1987 C CA . THR A 1 253 ? -6.347 -8.743 36.096 1.00 87.12 253 THR A CA 1
ATOM 1988 C C . THR A 1 253 ? -7.319 -8.947 34.925 1.00 87.12 253 THR A C 1
ATOM 1990 O O . THR A 1 253 ? -6.986 -8.634 33.774 1.00 87.12 253 THR A O 1
ATOM 1993 N N . PRO A 1 254 ? -8.549 -9.439 35.167 1.00 89.62 254 PRO A N 1
ATOM 1994 C CA . PRO A 1 254 ? -9.531 -9.644 34.108 1.00 89.62 254 PRO A CA 1
ATOM 1995 C C . PRO A 1 254 ? -9.941 -8.337 33.416 1.00 89.62 254 PRO A C 1
ATOM 1997 O O . PRO A 1 254 ? -10.116 -7.297 34.045 1.00 89.62 254 PRO A O 1
ATOM 2000 N N . ILE A 1 255 ? -10.230 -8.400 32.112 1.00 86.19 255 ILE A N 1
ATOM 2001 C CA . ILE A 1 255 ? -10.637 -7.227 31.308 1.00 86.19 255 ILE A CA 1
ATOM 2002 C C . ILE A 1 255 ? -11.857 -6.502 31.900 1.00 86.19 255 ILE A C 1
ATOM 2004 O O . ILE A 1 255 ? -11.959 -5.282 31.792 1.00 86.19 255 ILE A O 1
ATOM 2008 N N . ALA A 1 256 ? -12.794 -7.230 32.513 1.00 85.00 256 ALA A N 1
ATOM 2009 C CA . ALA A 1 256 ? -13.966 -6.636 33.158 1.00 85.00 256 ALA A CA 1
ATOM 2010 C C . ALA A 1 256 ? -13.588 -5.718 34.335 1.00 85.00 256 ALA A C 1
ATOM 2012 O O . ALA A 1 256 ? -14.220 -4.684 34.536 1.00 85.00 256 ALA A O 1
ATOM 2013 N N . GLU A 1 257 ? -12.533 -6.070 35.064 1.00 84.44 257 GLU A N 1
ATOM 2014 C CA . GLU A 1 257 ? -12.024 -5.310 36.200 1.00 84.44 257 GLU A CA 1
ATOM 2015 C C . GLU A 1 257 ? -11.191 -4.110 35.743 1.00 84.44 257 GLU A C 1
ATOM 2017 O O . GLU A 1 257 ? -11.451 -2.998 36.198 1.00 84.44 257 GLU A O 1
ATOM 2022 N N . ILE A 1 258 ? -10.341 -4.286 34.722 1.00 86.06 258 ILE A N 1
ATOM 2023 C CA . ILE A 1 258 ? -9.616 -3.183 34.062 1.00 86.06 258 ILE A CA 1
ATOM 2024 C C . ILE A 1 258 ? -10.592 -2.106 33.553 1.00 86.06 258 ILE A C 1
ATOM 2026 O O . ILE A 1 258 ? -10.339 -0.910 33.682 1.00 86.06 258 ILE A O 1
ATOM 2030 N N . ARG A 1 259 ? -11.742 -2.512 32.992 1.00 88.19 259 ARG A N 1
ATOM 2031 C CA . ARG A 1 259 ? -12.794 -1.578 32.542 1.00 88.19 259 ARG A CA 1
ATOM 2032 C C . ARG A 1 259 ? -13.383 -0.759 33.678 1.00 88.19 259 ARG A C 1
ATOM 2034 O O . ARG A 1 259 ? -13.613 0.432 33.496 1.00 88.19 259 ARG A O 1
ATOM 2041 N N . ARG A 1 260 ? -13.675 -1.413 34.803 1.00 83.81 260 ARG A N 1
ATOM 2042 C CA . ARG A 1 260 ? -14.274 -0.780 35.978 1.00 83.81 260 ARG A CA 1
ATOM 2043 C C . ARG A 1 260 ? -13.301 0.215 36.601 1.00 83.81 260 ARG A C 1
ATOM 2045 O O . ARG A 1 260 ? -13.700 1.332 36.902 1.00 83.81 260 ARG A O 1
ATOM 2052 N N . GLU A 1 261 ? -12.042 -0.185 36.744 1.00 82.00 261 GLU A N 1
ATOM 2053 C CA . GLU A 1 261 ? -10.991 0.630 37.354 1.00 82.00 261 GLU A CA 1
ATOM 2054 C C . GLU A 1 261 ? -10.680 1.883 36.531 1.00 82.00 261 GLU A C 1
ATOM 2056 O O . GLU A 1 261 ? -10.586 2.978 37.074 1.00 82.00 261 GLU A O 1
ATOM 2061 N N . LEU A 1 262 ? -10.599 1.743 35.207 1.00 80.06 262 LEU A N 1
ATOM 2062 C CA . LEU A 1 262 ? -10.284 2.858 34.313 1.00 80.06 262 LEU A CA 1
ATOM 2063 C C . LEU A 1 262 ? -11.525 3.611 33.808 1.00 80.06 262 LEU A C 1
ATOM 2065 O O . LEU A 1 262 ? -11.385 4.531 33.009 1.00 80.06 262 LEU A O 1
ATOM 2069 N N . GLN A 1 263 ? -12.728 3.216 34.239 1.00 76.56 263 GLN A N 1
ATOM 2070 C CA . GLN A 1 263 ? -14.013 3.791 33.816 1.00 76.56 263 GLN A CA 1
ATOM 2071 C C . GLN A 1 263 ? -14.212 3.817 32.285 1.00 76.56 263 GLN A C 1
ATOM 2073 O O . GLN A 1 263 ? -14.701 4.792 31.719 1.00 76.56 263 GLN A O 1
ATOM 2078 N N . PHE A 1 264 ? -13.859 2.723 31.595 1.00 75.88 264 PHE A N 1
ATOM 2079 C CA . PHE A 1 264 ? -13.993 2.619 30.135 1.00 75.88 264 PHE A CA 1
ATOM 2080 C C . PHE A 1 264 ? -15.030 1.595 29.672 1.00 75.88 264 PHE A C 1
ATOM 2082 O O . PHE A 1 264 ? -15.039 0.419 30.051 1.00 75.88 264 PHE A O 1
ATOM 2089 N N . GLU A 1 265 ? -15.852 2.017 28.713 1.00 65.75 265 GLU A N 1
ATOM 2090 C CA . GLU A 1 265 ? -16.986 1.220 28.251 1.00 65.75 265 GLU A CA 1
ATOM 2091 C C . GLU A 1 265 ? -16.612 0.087 27.283 1.00 65.75 265 GLU A C 1
ATOM 2093 O O . GLU A 1 265 ? -17.282 -0.941 27.265 1.00 65.75 265 GLU A O 1
ATOM 2098 N N . SER A 1 266 ? -15.541 0.194 26.489 1.00 80.25 266 SER A N 1
ATOM 2099 C CA . SER A 1 266 ? -15.307 -0.755 25.385 1.00 80.25 266 SER A CA 1
ATOM 2100 C C . SER A 1 266 ? -14.298 -1.865 25.708 1.00 80.25 266 SER A C 1
ATOM 2102 O O . SER A 1 266 ? -13.087 -1.696 25.555 1.00 80.25 266 SER A O 1
ATOM 2104 N N . ALA A 1 267 ? -14.801 -3.065 26.024 1.00 81.94 267 ALA A N 1
ATOM 2105 C CA . ALA A 1 267 ? -13.978 -4.276 26.177 1.00 81.94 267 ALA A CA 1
ATOM 2106 C C . ALA A 1 267 ? -13.189 -4.637 24.902 1.00 81.94 267 ALA A C 1
ATOM 2108 O O . ALA A 1 267 ? -12.093 -5.192 24.976 1.00 81.94 267 ALA A O 1
ATOM 2109 N N . ARG A 1 268 ? -13.738 -4.308 23.723 1.00 82.94 268 ARG A N 1
ATOM 2110 C CA . ARG A 1 268 ? -13.091 -4.533 22.421 1.00 82.94 268 ARG A CA 1
ATOM 2111 C C . ARG A 1 268 ? -11.791 -3.738 22.304 1.00 82.94 268 ARG A C 1
ATOM 2113 O O . ARG A 1 268 ? -10.773 -4.306 21.927 1.00 82.94 268 ARG A O 1
ATOM 2120 N N . ARG A 1 269 ? -11.809 -2.451 22.671 1.00 80.00 269 ARG A N 1
ATOM 2121 C CA . ARG A 1 269 ? -10.624 -1.581 22.584 1.00 80.00 269 ARG A CA 1
ATOM 2122 C C . ARG A 1 269 ? -9.501 -2.049 23.510 1.00 80.00 269 ARG A C 1
ATOM 2124 O O . ARG A 1 269 ? -8.352 -2.045 23.085 1.00 80.00 269 ARG A O 1
ATOM 2131 N N . ILE A 1 270 ? -9.829 -2.520 24.715 1.00 84.12 270 ILE A N 1
ATOM 2132 C CA . ILE A 1 270 ? -8.837 -3.083 25.646 1.00 84.12 270 ILE A CA 1
ATOM 2133 C C . ILE A 1 270 ? -8.213 -4.356 25.067 1.00 84.12 270 ILE A C 1
ATOM 2135 O O . ILE A 1 270 ? -6.992 -4.470 25.028 1.00 84.12 270 ILE A O 1
ATOM 2139 N N . ARG A 1 271 ? -9.023 -5.279 24.526 1.00 85.31 271 ARG A N 1
ATOM 2140 C CA . ARG A 1 271 ? -8.498 -6.472 23.834 1.00 85.31 271 ARG A CA 1
ATOM 2141 C C . ARG A 1 271 ? -7.560 -6.109 22.685 1.00 85.31 271 ARG A C 1
ATOM 2143 O O . ARG A 1 271 ? -6.541 -6.771 22.498 1.00 85.31 271 ARG A O 1
ATOM 2150 N N . ASN A 1 272 ? -7.875 -5.058 21.934 1.00 80.12 272 ASN A N 1
ATOM 2151 C CA . ASN A 1 272 ? -7.027 -4.596 20.841 1.00 80.12 272 ASN A CA 1
ATOM 2152 C C . ASN A 1 272 ? -5.687 -4.024 21.339 1.00 80.12 272 ASN A C 1
ATOM 2154 O O . ASN A 1 272 ? -4.663 -4.311 20.728 1.00 80.12 272 ASN A O 1
ATOM 2158 N N . ILE A 1 273 ? -5.670 -3.310 22.471 1.00 83.38 273 ILE A N 1
ATOM 2159 C CA . ILE A 1 273 ? -4.427 -2.832 23.106 1.00 83.38 273 ILE A CA 1
ATOM 2160 C C . ILE A 1 273 ? -3.555 -4.011 23.554 1.00 83.38 273 ILE A C 1
ATOM 2162 O O . ILE A 1 273 ? -2.357 -4.032 23.276 1.00 83.38 273 ILE A O 1
ATOM 2166 N N . LEU A 1 274 ? -4.155 -4.997 24.230 1.00 84.56 274 LEU A N 1
ATOM 2167 C CA . LEU A 1 274 ? -3.439 -6.153 24.786 1.00 84.56 274 LEU A CA 1
ATOM 2168 C C . LEU A 1 274 ? -2.911 -7.104 23.708 1.00 84.56 274 LEU A C 1
ATOM 2170 O O . LEU A 1 274 ? -1.833 -7.664 23.854 1.00 84.56 274 LEU A O 1
ATOM 2174 N N . SER A 1 275 ? -3.642 -7.254 22.603 1.00 79.31 275 SER A N 1
ATOM 2175 C CA . SER A 1 275 ? -3.198 -8.043 21.444 1.00 79.31 275 SER A CA 1
ATOM 2176 C C . SER A 1 275 ? -2.232 -7.292 20.522 1.00 79.31 275 SER A C 1
ATOM 2178 O O . SER A 1 275 ? -1.818 -7.840 19.502 1.00 79.31 275 SER A O 1
ATOM 2180 N N . GLY A 1 276 ? -1.903 -6.033 20.833 1.00 72.25 276 GLY A N 1
ATOM 2181 C CA . GLY A 1 276 ? -1.062 -5.189 19.985 1.00 72.25 276 GLY A CA 1
ATOM 2182 C C . GLY A 1 276 ? -1.715 -4.780 18.660 1.00 72.25 276 GLY A C 1
ATOM 2183 O O . GLY A 1 276 ? -1.029 -4.262 17.787 1.00 72.25 276 GLY A O 1
ATOM 2184 N N . LYS A 1 277 ? -3.028 -4.990 18.493 1.00 66.12 277 LYS A N 1
ATOM 2185 C CA . LYS A 1 277 ? -3.790 -4.521 17.323 1.00 66.12 277 LYS A CA 1
ATOM 2186 C C . LYS A 1 277 ? -3.924 -3.002 17.288 1.00 66.12 277 LYS A C 1
ATOM 2188 O O . LYS A 1 277 ? -4.048 -2.425 16.217 1.00 66.12 277 LYS A O 1
ATOM 2193 N N . THR A 1 278 ? -3.935 -2.359 18.452 1.00 67.69 278 THR A N 1
ATOM 2194 C CA . THR A 1 278 ? -3.919 -0.901 18.592 1.00 67.69 278 THR A CA 1
ATOM 2195 C C . THR A 1 278 ? -2.855 -0.494 19.610 1.00 67.69 278 THR A C 1
ATOM 2197 O O . THR A 1 278 ? -2.517 -1.263 20.508 1.00 67.69 278 THR A O 1
ATOM 2200 N N . TYR A 1 279 ? -2.322 0.727 19.488 1.00 71.62 279 TYR A N 1
ATOM 2201 C CA . TYR A 1 279 ? -1.304 1.277 20.401 1.00 71.62 279 TYR A CA 1
ATOM 2202 C C . TYR A 1 279 ? -0.000 0.447 20.498 1.00 71.62 279 TYR A C 1
ATOM 2204 O O . TYR A 1 279 ? 0.786 0.639 21.425 1.00 71.62 279 TYR A O 1
ATOM 2212 N N . SER A 1 280 ? 0.274 -0.437 19.537 1.00 74.94 280 SER A N 1
ATOM 2213 C CA . SER A 1 280 ? 1.511 -1.233 19.375 1.00 74.94 280 SER A CA 1
ATOM 2214 C C . SER A 1 280 ? 2.796 -0.413 19.531 1.00 74.94 280 SER A C 1
ATOM 2216 O O . SER A 1 280 ? 3.767 -0.873 20.126 1.00 74.94 280 SER A O 1
ATOM 2218 N N . ARG A 1 281 ? 2.797 0.824 19.025 1.00 68.75 281 ARG A N 1
ATOM 2219 C CA . ARG A 1 281 ? 3.947 1.746 19.057 1.00 68.75 281 ARG A CA 1
ATOM 2220 C C . ARG A 1 281 ? 4.126 2.497 20.365 1.00 68.75 281 ARG A C 1
ATOM 2222 O O . ARG A 1 281 ? 5.195 3.064 20.582 1.00 68.75 281 ARG A O 1
ATOM 2229 N N . VAL A 1 282 ? 3.111 2.522 21.223 1.00 74.81 282 VAL A N 1
ATOM 2230 C CA . VAL A 1 282 ? 3.254 3.108 22.553 1.00 74.81 282 VAL A CA 1
ATOM 2231 C C . VAL A 1 282 ? 4.143 2.164 23.340 1.00 74.81 282 VAL A C 1
ATOM 2233 O O . VAL A 1 282 ? 3.706 1.075 23.695 1.00 74.81 282 VAL A O 1
ATOM 2236 N N . ARG A 1 283 ? 5.404 2.529 23.568 1.00 73.19 283 ARG A N 1
ATOM 2237 C CA . ARG A 1 283 ? 6.249 1.779 24.496 1.00 73.19 283 ARG A CA 1
ATOM 2238 C C . ARG A 1 283 ? 5.798 2.124 25.905 1.00 73.19 283 ARG A C 1
ATOM 2240 O O . ARG A 1 283 ? 5.659 3.291 26.247 1.00 73.19 283 ARG A O 1
ATOM 2247 N N . THR A 1 284 ? 5.515 1.094 26.678 1.00 66.50 284 THR A N 1
ATOM 2248 C CA . THR A 1 284 ? 5.174 1.206 28.091 1.00 66.50 284 THR A CA 1
ATOM 2249 C C . THR A 1 284 ? 6.302 0.501 28.810 1.00 66.50 284 THR A C 1
ATOM 2251 O O . THR A 1 284 ? 6.544 -0.670 28.512 1.00 66.50 284 THR A O 1
ATOM 2254 N N . GLU A 1 285 ? 7.043 1.220 29.649 1.00 54.88 285 GLU A N 1
ATOM 2255 C CA . GLU A 1 285 ? 8.041 0.591 30.513 1.00 54.88 285 GLU A CA 1
ATOM 2256 C C . GLU A 1 285 ? 7.331 -0.484 31.343 1.00 54.88 285 GLU A C 1
ATOM 2258 O O . GLU A 1 285 ? 6.214 -0.258 31.827 1.00 54.88 285 GLU A O 1
ATOM 2263 N N . ALA A 1 286 ? 7.921 -1.679 31.357 1.00 42.03 286 ALA A N 1
ATOM 2264 C CA . ALA A 1 286 ? 7.450 -2.785 32.177 1.00 42.03 286 ALA A CA 1
ATOM 2265 C C . ALA A 1 286 ? 7.777 -2.495 33.641 1.00 42.03 286 ALA A C 1
ATOM 2267 O O . ALA A 1 286 ? 8.925 -2.062 33.891 1.00 42.03 286 ALA A O 1
#

Radius of gyration: 21.18 Å; Cα contacts (8 Å, |Δi|>4): 420; chains: 1; bounding box: 44×57×66 Å